Protein AF-A0A0N0TZ30-F1 (afdb_monomer)

Sequence (255 aa):
MKPGNTLEIPPDPQGLTWSDRAQLLSDRAAAVDFLVRRSVALRDMLWTGLATAVIAGACLMTSAAVGWYRGLGDPQEADLVVAVAVGLVLLPAAGAAAVAFVRVVCRGRAAQKLLEAWTALDRQPSARSLPAGDIPQPLASTWDLMRSGRPWKETVPLDGRRYLVFLAGKSLAWVVVPVAPVMIGAVVVLAALAGDFSDGNGPYVQLGVVGAGGVLVVAGLWAIGKGVRHYMWALREARARVSEEKAWPVTPARR

Structure (mmCIF, N/CA/C/O backbone):
data_AF-A0A0N0TZ30-F1
#
_entry.id   AF-A0A0N0TZ30-F1
#
loop_
_atom_site.group_PDB
_atom_site.id
_atom_site.type_symbol
_atom_site.label_atom_id
_atom_site.label_alt_id
_atom_site.label_comp_id
_atom_site.label_asym_id
_atom_site.label_entity_id
_atom_site.label_seq_id
_atom_site.pdbx_PDB_ins_code
_atom_site.Cartn_x
_atom_site.Cartn_y
_atom_site.Cartn_z
_atom_site.occupancy
_atom_site.B_iso_or_equiv
_atom_site.auth_seq_id
_atom_site.auth_comp_id
_atom_site.auth_asym_id
_atom_site.auth_atom_id
_atom_site.pdbx_PDB_model_num
ATOM 1 N N . MET A 1 1 ? -29.728 15.239 9.856 1.00 36.22 1 MET A N 1
ATOM 2 C CA . MET A 1 1 ? -28.758 14.450 9.062 1.00 36.22 1 MET A CA 1
ATOM 3 C C . MET A 1 1 ? -28.758 14.981 7.637 1.00 36.22 1 MET A C 1
ATOM 5 O O . MET A 1 1 ? -29.826 15.045 7.045 1.00 36.22 1 MET A O 1
ATOM 9 N N . LYS A 1 2 ? -27.611 15.439 7.120 1.00 36.25 2 LYS A N 1
ATOM 10 C CA . LYS A 1 2 ? -27.478 15.912 5.731 1.00 36.25 2 LYS A CA 1
ATOM 11 C C . LYS A 1 2 ? -26.996 14.763 4.831 1.00 36.25 2 LYS A C 1
ATOM 13 O O . LYS A 1 2 ? -26.061 14.073 5.229 1.00 36.25 2 LYS A O 1
ATOM 18 N N . PRO A 1 3 ? -27.580 14.578 3.634 1.00 45.53 3 PRO A N 1
ATOM 19 C CA . PRO A 1 3 ? -27.060 13.673 2.621 1.00 45.53 3 PRO A CA 1
ATOM 20 C C . PRO A 1 3 ? -25.942 14.393 1.853 1.00 45.53 3 PRO A C 1
ATOM 22 O O . PRO A 1 3 ? -26.163 15.429 1.232 1.00 45.53 3 PRO A O 1
ATOM 25 N N . GLY A 1 4 ? -24.723 13.872 1.943 1.00 37.03 4 GLY A N 1
ATOM 26 C CA . GLY A 1 4 ? -23.526 14.463 1.339 1.00 37.03 4 GLY A CA 1
ATOM 27 C C . GLY A 1 4 ? -22.349 13.514 1.495 1.00 37.03 4 GLY A C 1
ATOM 28 O O . GLY A 1 4 ? -21.402 13.790 2.215 1.00 37.03 4 GLY A O 1
ATOM 29 N N . ASN A 1 5 ? -22.494 12.339 0.893 1.00 48.56 5 ASN A N 1
ATOM 30 C CA . ASN A 1 5 ? -21.658 11.160 1.066 1.00 48.56 5 ASN A CA 1
ATOM 31 C C . ASN A 1 5 ? -20.320 11.306 0.313 1.00 48.56 5 ASN A C 1
ATOM 33 O O . ASN A 1 5 ? -20.084 10.646 -0.697 1.00 48.56 5 ASN A O 1
ATOM 37 N N . THR A 1 6 ? -19.429 12.182 0.775 1.00 48.34 6 THR A N 1
ATOM 38 C CA . THR A 1 6 ? -17.994 11.966 0.559 1.00 48.34 6 THR A CA 1
ATOM 39 C C . THR A 1 6 ? -17.543 10.949 1.591 1.00 48.34 6 THR A C 1
ATOM 41 O O . THR A 1 6 ? -17.819 11.139 2.766 1.00 48.34 6 THR A O 1
ATOM 44 N N . LEU A 1 7 ? -16.889 9.869 1.156 1.00 53.84 7 LEU A N 1
ATOM 45 C CA . LEU A 1 7 ? -16.265 8.846 2.005 1.00 53.84 7 LEU A CA 1
ATOM 46 C C . LEU A 1 7 ? -15.278 9.496 2.997 1.00 53.84 7 LEU A C 1
ATOM 48 O O . LEU A 1 7 ? -14.067 9.542 2.742 1.00 53.84 7 LEU A O 1
ATOM 52 N N . GLU A 1 8 ? -15.803 10.046 4.090 1.00 72.38 8 GLU A N 1
ATOM 53 C CA . GLU A 1 8 ? -15.043 10.751 5.108 1.00 72.38 8 GLU A CA 1
ATOM 54 C C . GLU A 1 8 ? -14.118 9.753 5.790 1.00 72.38 8 GLU A C 1
ATOM 56 O O . GLU A 1 8 ? -14.498 8.655 6.197 1.00 72.38 8 GLU A O 1
ATOM 61 N N . ILE A 1 9 ? -12.841 10.119 5.825 1.00 81.06 9 ILE A N 1
ATOM 62 C CA . ILE A 1 9 ? -11.845 9.407 6.612 1.00 81.06 9 ILE A CA 1
ATOM 63 C C . ILE A 1 9 ? -12.337 9.451 8.065 1.00 81.06 9 ILE A C 1
ATOM 65 O O . ILE A 1 9 ? -12.733 10.533 8.501 1.00 81.06 9 ILE A O 1
ATOM 69 N N . PRO A 1 10 ? -12.328 8.326 8.809 1.00 85.81 10 PRO A N 1
ATOM 70 C CA . PRO A 1 10 ? -12.746 8.345 10.201 1.00 85.81 10 PRO A CA 1
ATOM 71 C C . PRO A 1 10 ? -11.933 9.405 10.957 1.00 85.81 10 PRO A C 1
ATOM 73 O O . PRO A 1 10 ? -10.714 9.479 10.749 1.00 85.81 10 PRO A O 1
ATOM 76 N N . PRO A 1 11 ? -12.586 10.238 11.784 1.00 88.12 11 PRO A N 1
ATOM 77 C CA . PRO A 1 11 ? -11.915 11.333 12.469 1.00 88.12 11 PRO A CA 1
ATOM 78 C C . PRO A 1 11 ? -10.834 10.814 13.425 1.00 88.12 11 PRO A C 1
ATOM 80 O O . PRO A 1 11 ? -10.828 9.642 13.820 1.00 88.12 11 PRO A O 1
ATOM 83 N N . ASP A 1 12 ? -9.906 11.701 13.787 1.00 88.38 12 ASP A N 1
ATOM 84 C CA . ASP A 1 12 ? -8.939 11.431 14.849 1.00 88.38 12 ASP A CA 1
ATOM 85 C C . ASP A 1 12 ? -9.703 11.154 16.151 1.00 88.38 12 ASP A C 1
ATOM 87 O O . ASP A 1 12 ? -10.500 11.994 16.586 1.00 88.38 12 ASP A O 1
ATOM 91 N N . PRO A 1 13 ? -9.501 9.988 16.781 1.00 89.31 13 PRO A N 1
ATOM 92 C CA . PRO A 1 13 ? -10.326 9.613 17.908 1.00 89.31 13 PRO A CA 1
ATOM 93 C C . PRO A 1 13 ? -9.973 10.360 19.204 1.00 89.31 13 PRO A C 1
ATOM 95 O O . PRO A 1 13 ? -10.711 10.242 20.174 1.00 89.31 13 PRO A O 1
ATOM 98 N N . GLN A 1 14 ? -8.904 11.168 19.241 1.00 87.81 14 GLN A N 1
ATOM 99 C CA . GLN A 1 14 ? -8.594 12.016 20.405 1.00 87.81 14 GLN A CA 1
ATOM 100 C C . GLN A 1 14 ? -9.642 13.112 20.669 1.00 87.81 14 GLN A C 1
ATOM 102 O O . GLN A 1 14 ? -9.750 13.586 21.796 1.00 87.81 14 GLN A O 1
ATOM 107 N N . GLY A 1 15 ? -10.405 13.516 19.648 1.00 84.94 15 GLY A N 1
ATOM 108 C CA . GLY A 1 15 ? -11.467 14.522 19.773 1.00 84.94 15 GLY A CA 1
ATOM 109 C C . GLY A 1 15 ? -12.862 13.944 20.016 1.00 84.94 15 GLY A C 1
ATOM 110 O O . GLY A 1 15 ? -13.822 14.705 20.113 1.00 84.94 15 GLY A O 1
ATOM 111 N N . LEU A 1 16 ? -12.993 12.617 20.070 1.00 89.69 16 LEU A N 1
ATOM 112 C CA . LEU A 1 16 ? -14.275 11.942 20.241 1.00 89.69 16 LEU A CA 1
ATOM 113 C C . LEU A 1 16 ? -14.542 11.647 21.718 1.00 89.69 16 LEU A C 1
ATOM 115 O O . LEU A 1 16 ? -13.629 11.378 22.499 1.00 89.69 16 LEU A O 1
ATOM 119 N N . THR A 1 17 ? -15.817 11.673 22.095 1.00 92.75 17 THR A N 1
ATOM 120 C CA . THR A 1 17 ? -16.289 11.273 23.421 1.00 92.75 17 THR A CA 1
ATOM 121 C C . THR A 1 17 ? -17.313 10.155 23.278 1.00 92.75 17 THR A C 1
ATOM 123 O O . THR A 1 17 ? -18.081 10.119 22.318 1.00 92.75 17 THR A O 1
ATOM 126 N N . TRP A 1 18 ? -17.315 9.230 24.235 1.00 93.19 18 TRP A N 1
ATOM 127 C CA . TRP A 1 18 ? -18.196 8.061 24.240 1.00 93.19 18 TRP A CA 1
ATOM 128 C C . TRP A 1 18 ? -18.944 7.991 25.565 1.00 93.19 18 TRP A C 1
ATOM 130 O O . TRP A 1 18 ? -18.357 8.266 26.614 1.00 93.19 18 TRP A O 1
ATOM 140 N N . SER A 1 19 ? -20.225 7.622 25.524 1.00 93.19 19 SER A N 1
ATOM 141 C CA . SER A 1 19 ? -21.029 7.450 26.741 1.00 93.19 19 SER A CA 1
ATOM 142 C C . SER A 1 19 ? -20.703 6.148 27.464 1.00 93.19 19 SER A C 1
ATOM 144 O O . SER A 1 19 ? -20.701 6.098 28.693 1.00 93.19 19 SER A O 1
ATOM 146 N N . ASP A 1 20 ? -20.405 5.095 26.707 1.00 91.38 20 ASP A N 1
ATOM 147 C CA . ASP A 1 20 ? -20.060 3.782 27.230 1.00 91.38 20 ASP A CA 1
ATOM 148 C C . ASP A 1 20 ? -18.998 3.088 26.370 1.00 91.38 20 ASP A C 1
ATOM 150 O O . ASP A 1 20 ? -18.566 3.562 25.312 1.00 91.38 20 ASP A O 1
ATOM 154 N N . ARG A 1 21 ? -18.533 1.944 26.868 1.00 85.31 21 ARG A N 1
ATOM 155 C CA . ARG A 1 21 ? -17.498 1.164 26.205 1.00 85.31 21 ARG A CA 1
ATOM 156 C C . ARG A 1 21 ? -18.005 0.423 24.969 1.00 85.31 21 ARG A C 1
ATOM 158 O O . ARG A 1 21 ? -17.218 0.201 24.050 1.00 85.31 21 ARG A O 1
ATOM 165 N N . ALA A 1 22 ? -19.282 0.055 24.919 1.00 84.06 22 ALA A N 1
ATOM 166 C CA . ALA A 1 22 ? -19.869 -0.601 23.756 1.00 84.06 22 ALA A CA 1
ATOM 167 C C . ALA A 1 22 ? -19.846 0.328 22.531 1.00 84.06 22 ALA A C 1
ATOM 169 O O . ALA A 1 22 ? -19.425 -0.092 21.450 1.00 84.06 22 ALA A O 1
ATOM 170 N N . GLN A 1 23 ? -20.190 1.604 22.721 1.00 87.25 23 GLN A N 1
ATOM 171 C CA . GLN A 1 23 ? -20.130 2.643 21.699 1.00 87.25 23 GLN A CA 1
ATOM 172 C C . GLN A 1 23 ? -18.696 2.849 21.198 1.00 87.25 23 GLN A C 1
ATOM 174 O O . GLN A 1 23 ? -18.457 2.788 19.993 1.00 87.25 23 GLN A O 1
ATOM 179 N N . LEU A 1 24 ? -17.725 2.985 22.112 1.00 89.94 24 LEU A N 1
ATOM 180 C CA . LEU A 1 24 ? -16.305 3.107 21.757 1.00 89.94 24 LEU A CA 1
ATOM 181 C C . LEU A 1 24 ? -15.827 1.936 20.892 1.00 89.94 24 LEU A C 1
ATOM 183 O O . LEU A 1 24 ? -15.154 2.133 19.877 1.00 89.94 24 LEU A O 1
ATOM 187 N N . LEU A 1 25 ? -16.157 0.706 21.292 1.00 85.12 25 LEU A N 1
ATOM 188 C CA . LEU A 1 25 ? -15.725 -0.494 20.581 1.00 85.12 25 LEU A CA 1
ATOM 189 C C . LEU A 1 25 ? -16.409 -0.628 19.215 1.00 85.12 25 LEU A C 1
ATOM 191 O O . LEU A 1 25 ? -15.755 -1.040 18.255 1.00 85.12 25 LEU A O 1
ATOM 195 N N . SER A 1 26 ? -17.685 -0.251 19.114 1.00 84.38 26 SER A N 1
ATOM 196 C CA . SER A 1 26 ? -18.438 -0.232 17.857 1.00 84.38 26 SER A CA 1
ATOM 197 C C . SER A 1 26 ? -17.861 0.781 16.863 1.00 84.38 26 SER A C 1
ATOM 199 O O . SER A 1 26 ? -17.527 0.414 15.733 1.00 84.38 26 SER A O 1
ATOM 201 N N . ASP A 1 27 ? -17.658 2.028 17.292 1.00 88.12 27 ASP A N 1
ATOM 202 C CA . ASP A 1 27 ? -17.097 3.090 16.447 1.00 88.12 27 ASP A CA 1
ATOM 203 C C . ASP A 1 27 ? -15.692 2.730 15.972 1.00 88.12 27 ASP A C 1
ATOM 205 O O . ASP A 1 27 ? -15.349 2.869 14.795 1.00 88.12 27 ASP A O 1
ATOM 209 N N . ARG A 1 28 ? -14.885 2.171 16.877 1.00 87.31 28 ARG A N 1
ATOM 210 C CA . ARG A 1 28 ? -13.557 1.671 16.543 1.00 87.31 28 ARG A CA 1
ATOM 211 C C . ARG A 1 28 ? -13.616 0.547 15.514 1.00 87.31 28 ARG A C 1
ATOM 213 O O . ARG A 1 28 ? -12.798 0.534 14.594 1.00 87.31 28 ARG A O 1
ATOM 220 N N . ALA A 1 29 ? -14.525 -0.414 15.667 1.00 83.00 29 ALA A N 1
ATOM 221 C CA . ALA A 1 29 ? -14.665 -1.514 14.720 1.00 83.00 29 ALA A CA 1
ATOM 222 C C . ALA A 1 29 ? -15.006 -0.995 13.320 1.00 83.00 29 ALA A C 1
ATOM 224 O O . ALA A 1 29 ? -14.363 -1.398 12.349 1.00 83.00 29 ALA A O 1
ATOM 225 N N . ALA A 1 30 ? -15.943 -0.048 13.231 1.00 83.88 30 ALA A N 1
ATOM 226 C CA . ALA A 1 30 ? -16.311 0.607 11.981 1.00 83.88 30 ALA A CA 1
ATOM 227 C C . ALA A 1 30 ? -15.127 1.372 11.362 1.00 83.88 30 ALA A C 1
ATOM 229 O O . ALA A 1 30 ? -14.834 1.206 10.175 1.00 83.88 30 ALA A O 1
ATOM 230 N N . ALA A 1 31 ? -14.395 2.150 12.166 1.00 86.00 31 ALA A N 1
ATOM 231 C CA . ALA A 1 31 ? -13.229 2.904 11.712 1.00 86.00 31 ALA A CA 1
ATOM 232 C C . ALA A 1 31 ? -12.108 1.984 11.206 1.00 86.00 31 ALA A C 1
ATOM 234 O O . ALA A 1 31 ? -11.564 2.196 10.120 1.00 86.00 31 ALA A O 1
ATOM 235 N N . VAL A 1 32 ? -11.778 0.931 11.959 1.00 82.50 32 VAL A N 1
ATOM 236 C CA . VAL A 1 32 ? -10.752 -0.047 11.573 1.00 82.50 32 VAL A CA 1
ATOM 237 C C . VAL A 1 32 ? -11.150 -0.765 10.291 1.00 82.50 32 VAL A C 1
ATOM 239 O O . VAL A 1 32 ? -10.326 -0.883 9.388 1.00 82.50 32 VAL A O 1
ATOM 242 N N . ASP A 1 33 ? -12.395 -1.219 10.177 1.00 80.50 33 ASP A N 1
ATOM 243 C CA . ASP A 1 33 ? -12.854 -1.941 8.995 1.00 80.50 33 ASP A CA 1
ATOM 244 C C . ASP A 1 33 ? -12.832 -1.050 7.739 1.00 80.50 33 ASP A C 1
ATOM 246 O O . ASP A 1 33 ? -12.356 -1.466 6.679 1.00 80.50 33 ASP A O 1
ATOM 250 N N . PHE A 1 34 ? -13.215 0.224 7.871 1.00 82.75 34 PHE A N 1
ATOM 251 C CA . PHE A 1 34 ? -13.060 1.217 6.806 1.00 82.75 34 PHE A CA 1
ATOM 252 C C . PHE A 1 34 ? -11.590 1.416 6.401 1.00 82.75 34 PHE A C 1
ATOM 254 O O . PHE A 1 34 ? -11.253 1.358 5.212 1.00 82.75 34 PHE A O 1
ATOM 261 N N . LEU A 1 35 ? -10.696 1.625 7.374 1.00 81.12 35 LEU A N 1
ATOM 262 C CA . LEU A 1 35 ? -9.267 1.838 7.123 1.00 81.12 35 LEU A CA 1
ATOM 263 C C . LEU A 1 35 ? -8.615 0.610 6.476 1.00 81.12 35 LEU A C 1
ATOM 265 O O . LEU A 1 35 ? -7.812 0.760 5.553 1.00 81.12 35 LEU A O 1
ATOM 269 N N . VAL A 1 36 ? -8.995 -0.599 6.897 1.00 77.31 36 VAL A N 1
ATOM 270 C CA . VAL A 1 36 ? -8.511 -1.856 6.314 1.00 77.31 36 VAL A CA 1
ATOM 271 C C . VAL A 1 36 ? -8.942 -1.964 4.856 1.00 77.31 36 VAL A C 1
ATOM 273 O O . VAL A 1 36 ? -8.078 -2.132 3.992 1.00 77.31 36 VAL A O 1
ATOM 276 N N . ARG A 1 37 ? -10.234 -1.792 4.542 1.00 75.69 37 ARG A N 1
ATOM 277 C CA . ARG A 1 37 ? -10.723 -1.835 3.150 1.00 75.69 37 ARG A CA 1
ATOM 278 C C . ARG A 1 37 ? -10.018 -0.803 2.271 1.00 75.69 37 ARG A C 1
ATOM 280 O O . ARG A 1 37 ? -9.588 -1.117 1.162 1.00 75.69 37 ARG A O 1
ATOM 287 N N . ARG A 1 38 ? -9.826 0.413 2.789 1.00 78.19 38 ARG A N 1
ATOM 288 C CA . ARG A 1 38 ? -9.120 1.487 2.079 1.00 78.19 38 ARG A CA 1
ATOM 289 C C . ARG A 1 38 ? -7.641 1.170 1.856 1.00 78.19 38 ARG A C 1
ATOM 291 O O . ARG A 1 38 ? -7.114 1.472 0.789 1.00 78.19 38 ARG A O 1
ATOM 298 N N . SER A 1 39 ? -6.975 0.542 2.825 1.00 74.19 39 SER A N 1
ATOM 299 C CA . SER A 1 39 ? -5.578 0.114 2.688 1.00 74.19 39 SER A CA 1
ATOM 300 C C . SER A 1 39 ? -5.407 -0.966 1.614 1.00 74.19 39 SER A C 1
ATOM 302 O O . SER A 1 39 ? -4.448 -0.914 0.845 1.00 74.19 39 SER A O 1
ATOM 304 N N . VAL A 1 40 ? -6.369 -1.892 1.502 1.00 73.00 40 VAL A N 1
ATOM 305 C CA . VAL A 1 40 ? -6.396 -2.932 0.463 1.00 73.00 40 VAL A CA 1
ATOM 306 C C . VAL A 1 40 ? -6.572 -2.305 -0.917 1.00 73.00 40 VAL A C 1
ATOM 308 O O . VAL A 1 40 ? -5.766 -2.574 -1.799 1.00 73.00 40 VAL A O 1
ATOM 311 N N . ALA A 1 41 ? -7.535 -1.394 -1.079 1.00 72.00 41 ALA A N 1
ATOM 312 C CA . ALA A 1 41 ? -7.753 -0.700 -2.348 1.00 72.00 41 ALA A CA 1
ATOM 313 C C . ALA A 1 41 ? -6.522 0.110 -2.793 1.00 72.00 41 ALA A C 1
ATOM 315 O O . ALA A 1 41 ? -6.127 0.065 -3.956 1.00 72.00 41 ALA A O 1
ATOM 316 N N . LEU A 1 42 ? -5.873 0.816 -1.859 1.00 68.12 42 LEU A N 1
ATOM 317 C CA . LEU A 1 42 ? -4.635 1.548 -2.140 1.00 68.12 42 LEU A CA 1
ATOM 318 C C . LEU A 1 42 ? -3.502 0.615 -2.569 1.00 68.12 42 LEU A C 1
ATOM 320 O O . LEU A 1 42 ? -2.751 0.945 -3.482 1.00 68.12 42 LEU A O 1
ATOM 324 N N . ARG A 1 43 ? -3.383 -0.548 -1.928 1.00 69.81 43 ARG A N 1
ATOM 325 C CA . ARG A 1 43 ? -2.381 -1.561 -2.260 1.00 69.81 43 ARG A CA 1
ATOM 326 C C . ARG A 1 43 ? -2.633 -2.177 -3.636 1.00 69.81 43 ARG A C 1
ATOM 328 O O . ARG A 1 43 ? -1.683 -2.333 -4.395 1.00 69.81 43 ARG A O 1
ATOM 335 N N . ASP A 1 44 ? -3.877 -2.498 -3.970 1.00 69.19 44 ASP A N 1
ATOM 336 C CA . ASP A 1 44 ? -4.229 -3.085 -5.267 1.00 69.19 44 ASP A CA 1
ATOM 337 C C . ASP A 1 44 ? -4.009 -2.072 -6.407 1.00 69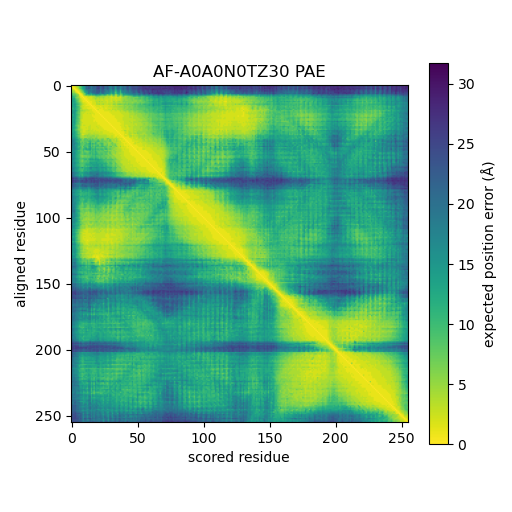.19 44 ASP A C 1
ATOM 339 O O . ASP A 1 44 ? -3.483 -2.420 -7.466 1.00 69.19 44 ASP A O 1
ATOM 343 N N . MET A 1 45 ? -4.285 -0.788 -6.159 1.00 70.06 45 MET A N 1
ATOM 344 C CA . MET A 1 45 ? -3.932 0.309 -7.068 1.00 70.06 45 MET A CA 1
ATOM 345 C C . MET A 1 45 ? -2.409 0.444 -7.258 1.00 70.06 45 MET A C 1
ATOM 347 O O . MET A 1 45 ? -1.927 0.708 -8.356 1.00 70.06 45 MET A O 1
ATOM 351 N N . LEU A 1 46 ? -1.632 0.234 -6.194 1.00 70.69 46 LEU A N 1
ATOM 352 C CA . LEU A 1 46 ? -0.170 0.286 -6.240 1.00 70.69 46 LEU A CA 1
ATOM 353 C C . LEU A 1 46 ? 0.399 -0.889 -7.056 1.00 70.69 46 LEU A C 1
ATOM 355 O O . LEU A 1 46 ? 1.266 -0.690 -7.905 1.00 70.69 46 LEU A O 1
ATOM 359 N N . TRP A 1 47 ? -0.135 -2.098 -6.857 1.00 69.69 47 TRP A N 1
ATOM 360 C CA . TRP A 1 47 ? 0.249 -3.290 -7.619 1.00 69.69 47 TRP A CA 1
ATOM 361 C C . TRP A 1 47 ? -0.098 -3.191 -9.097 1.00 69.69 47 TRP A C 1
ATOM 363 O O . TRP A 1 47 ? 0.732 -3.523 -9.940 1.00 69.69 47 TRP A O 1
ATOM 373 N N . THR A 1 48 ? -1.298 -2.713 -9.420 1.00 65.38 48 THR A N 1
ATOM 374 C CA . THR A 1 48 ? -1.704 -2.501 -10.815 1.00 65.38 48 THR A CA 1
ATOM 375 C C . THR A 1 48 ? -0.846 -1.430 -11.485 1.00 65.38 48 THR A C 1
ATOM 377 O O . THR A 1 48 ? -0.399 -1.636 -12.614 1.00 65.38 48 THR A O 1
ATOM 380 N N . GLY A 1 49 ? -0.516 -0.342 -10.780 1.00 68.25 49 GLY A N 1
ATOM 381 C CA . GLY A 1 49 ? 0.410 0.681 -11.272 1.00 68.25 49 GLY A CA 1
ATOM 382 C C . GLY A 1 49 ? 1.815 0.135 -11.542 1.00 68.25 49 GLY A C 1
ATOM 383 O O . GLY A 1 49 ? 2.368 0.367 -12.615 1.00 68.25 49 GLY A O 1
ATOM 384 N N . LEU A 1 50 ? 2.367 -0.646 -10.609 1.00 70.00 50 LEU A N 1
ATOM 385 C CA . LEU A 1 50 ? 3.676 -1.281 -10.773 1.00 70.00 50 LEU A CA 1
ATOM 386 C C . LEU A 1 50 ? 3.682 -2.275 -11.944 1.00 70.00 50 LEU A C 1
ATOM 388 O O . LEU A 1 50 ? 4.583 -2.229 -12.776 1.00 70.00 50 LEU A O 1
ATOM 392 N N . ALA A 1 51 ? 2.668 -3.139 -12.044 1.00 63.94 51 ALA A N 1
ATOM 393 C CA . ALA A 1 51 ? 2.543 -4.098 -13.140 1.00 63.94 51 ALA A CA 1
ATOM 394 C C . ALA A 1 51 ? 2.447 -3.395 -14.502 1.00 63.94 51 ALA A C 1
ATOM 396 O O . ALA A 1 51 ? 3.130 -3.782 -15.447 1.00 63.94 51 ALA A O 1
ATOM 397 N N . THR A 1 52 ? 1.660 -2.318 -14.585 1.00 63.41 52 THR A N 1
ATOM 398 C CA . THR A 1 52 ? 1.529 -1.511 -15.806 1.00 63.41 52 THR A CA 1
ATOM 399 C C . THR A 1 52 ? 2.864 -0.875 -16.194 1.00 63.41 52 THR A C 1
ATOM 401 O O . THR A 1 52 ? 3.249 -0.939 -17.359 1.00 63.41 52 THR A O 1
ATOM 404 N N . ALA A 1 53 ? 3.610 -0.323 -15.230 1.00 68.25 53 ALA A N 1
ATOM 405 C CA . ALA A 1 53 ? 4.926 0.260 -15.487 1.00 68.25 53 ALA A CA 1
ATOM 406 C C . ALA A 1 53 ? 5.933 -0.786 -15.997 1.00 68.25 53 ALA A C 1
ATOM 408 O O . ALA A 1 53 ? 6.673 -0.514 -16.940 1.00 68.25 53 ALA A O 1
ATOM 409 N N . VAL A 1 54 ? 5.926 -1.994 -15.422 1.00 69.69 54 VAL A N 1
ATOM 410 C CA . VAL A 1 54 ? 6.786 -3.103 -15.867 1.00 69.69 54 VAL A CA 1
ATOM 411 C C . VAL A 1 54 ? 6.444 -3.531 -17.295 1.00 69.69 54 VAL A C 1
ATOM 413 O O . VAL A 1 54 ? 7.351 -3.678 -18.112 1.00 69.69 54 VAL A O 1
ATOM 416 N N . ILE A 1 55 ? 5.156 -3.691 -17.622 1.00 64.62 55 ILE A N 1
ATOM 417 C CA . ILE A 1 55 ? 4.712 -4.058 -18.977 1.00 64.62 55 ILE A CA 1
ATOM 418 C C . ILE A 1 55 ? 5.110 -2.975 -19.984 1.00 64.62 55 ILE A C 1
ATOM 420 O O . ILE A 1 55 ? 5.703 -3.288 -21.013 1.00 64.62 55 ILE A O 1
ATOM 424 N N . ALA A 1 56 ? 4.844 -1.703 -19.673 1.00 63.53 56 ALA A N 1
ATOM 425 C CA . ALA A 1 56 ? 5.217 -0.587 -20.537 1.00 63.53 56 ALA A CA 1
ATOM 426 C C . ALA A 1 56 ? 6.736 -0.538 -20.772 1.00 63.53 56 ALA A C 1
ATOM 428 O O . ALA A 1 56 ? 7.180 -0.408 -21.913 1.00 63.53 56 ALA A O 1
ATOM 429 N N . GLY A 1 57 ? 7.531 -0.722 -19.712 1.00 69.19 57 GLY A N 1
ATOM 430 C CA . GLY A 1 57 ? 8.986 -0.820 -19.808 1.00 69.19 57 GLY A CA 1
ATOM 431 C C . GLY A 1 57 ? 9.437 -1.964 -20.718 1.00 69.19 57 GLY A C 1
ATOM 432 O O . GLY A 1 57 ? 10.260 -1.750 -21.604 1.00 69.19 57 GLY A O 1
ATOM 433 N N . ALA A 1 58 ? 8.854 -3.157 -20.570 1.00 62.97 58 ALA A N 1
ATOM 434 C CA . ALA A 1 58 ? 9.171 -4.316 -21.406 1.00 62.97 58 ALA A CA 1
ATOM 435 C C . ALA A 1 58 ? 8.811 -4.098 -22.889 1.00 62.97 58 ALA A C 1
ATOM 437 O O . ALA A 1 58 ? 9.603 -4.435 -23.774 1.00 62.97 58 ALA A O 1
ATOM 438 N N . CYS A 1 59 ? 7.655 -3.494 -23.181 1.00 62.00 59 CYS A N 1
ATOM 439 C CA . CYS A 1 59 ? 7.256 -3.150 -24.549 1.00 62.00 59 CYS A CA 1
ATOM 440 C C . CYS A 1 59 ? 8.231 -2.158 -25.197 1.00 62.00 59 CYS A C 1
ATOM 442 O O . CYS A 1 59 ? 8.590 -2.319 -26.366 1.00 62.00 59 CYS A O 1
ATOM 444 N N . LEU A 1 60 ? 8.700 -1.165 -24.438 1.00 64.62 60 LEU A N 1
ATOM 445 C CA . LEU A 1 60 ? 9.673 -0.187 -24.923 1.00 64.62 60 LEU A CA 1
ATOM 446 C C . LEU A 1 60 ? 11.047 -0.821 -25.165 1.00 64.62 60 LEU A C 1
ATOM 448 O O . LEU A 1 60 ? 11.641 -0.564 -26.209 1.00 64.62 60 LEU A O 1
ATOM 452 N N . MET A 1 61 ? 11.503 -1.724 -24.286 1.00 64.75 61 MET A N 1
ATOM 453 C CA . MET A 1 61 ? 12.753 -2.473 -24.501 1.00 64.75 61 MET A CA 1
ATOM 454 C C . MET A 1 61 ? 12.681 -3.321 -25.770 1.00 64.75 61 MET A C 1
ATOM 456 O O . MET A 1 61 ? 13.612 -3.337 -26.570 1.00 64.75 61 MET A O 1
ATOM 460 N N . THR A 1 62 ? 11.553 -4.004 -25.971 1.00 61.56 62 THR A N 1
ATOM 461 C CA . THR A 1 62 ? 11.336 -4.848 -27.153 1.00 61.56 62 THR A CA 1
ATOM 462 C C . THR A 1 62 ? 11.331 -4.002 -28.426 1.00 61.56 62 THR A C 1
ATOM 464 O O . THR A 1 62 ? 11.915 -4.393 -29.430 1.00 61.56 62 THR A O 1
ATOM 467 N N . SER A 1 63 ? 10.722 -2.815 -28.378 1.00 58.25 63 SER A N 1
ATOM 468 C CA . SER A 1 63 ? 10.674 -1.892 -29.516 1.00 58.25 63 SER A CA 1
ATOM 469 C C . SER A 1 63 ? 12.061 -1.349 -29.871 1.00 58.25 63 SER A C 1
ATOM 471 O O . SER A 1 63 ? 12.413 -1.327 -31.047 1.00 58.25 63 SER A O 1
ATOM 473 N N . ALA A 1 64 ? 12.870 -0.988 -28.869 1.00 62.53 64 ALA A N 1
ATOM 474 C CA . ALA A 1 64 ? 14.253 -0.556 -29.067 1.00 62.53 64 ALA A CA 1
ATOM 475 C C . ALA A 1 64 ? 15.126 -1.682 -29.646 1.00 62.53 64 ALA A C 1
ATOM 477 O O . ALA A 1 64 ? 15.832 -1.468 -30.626 1.00 62.53 64 ALA A O 1
ATOM 478 N N . ALA A 1 65 ? 15.010 -2.906 -29.119 1.00 59.16 65 ALA A N 1
ATOM 479 C CA . ALA A 1 65 ? 15.741 -4.067 -29.631 1.00 59.16 65 ALA A CA 1
ATOM 480 C C . ALA A 1 65 ? 15.371 -4.404 -31.088 1.00 59.16 65 ALA A C 1
ATOM 482 O O . ALA A 1 65 ? 16.234 -4.754 -31.893 1.00 59.16 65 ALA A O 1
ATOM 483 N N . VAL A 1 66 ? 14.090 -4.275 -31.448 1.00 62.72 66 VAL A N 1
ATOM 484 C CA . VAL A 1 66 ? 13.618 -4.462 -32.828 1.00 62.72 66 VAL A CA 1
ATOM 485 C C . VAL A 1 66 ? 14.102 -3.334 -33.743 1.00 62.72 66 VAL A C 1
ATOM 487 O O . VAL A 1 66 ? 14.453 -3.608 -34.889 1.00 62.72 66 VAL A O 1
ATOM 490 N N . GLY A 1 67 ? 14.131 -2.089 -33.257 1.00 61.94 67 GLY A N 1
ATOM 491 C CA . GLY A 1 67 ? 14.690 -0.941 -33.975 1.00 61.94 67 GLY A CA 1
ATOM 492 C C . GLY A 1 67 ? 16.168 -1.142 -34.294 1.00 61.94 67 GLY A C 1
ATOM 493 O O . GLY A 1 67 ? 16.543 -1.086 -35.461 1.00 61.94 67 GLY A O 1
ATOM 494 N N . TRP A 1 68 ? 16.960 -1.516 -33.286 1.00 59.34 68 TRP A N 1
ATOM 495 C CA . TRP A 1 68 ? 18.372 -1.873 -33.434 1.00 59.34 68 TRP A CA 1
ATOM 496 C C . TRP A 1 68 ? 18.583 -2.986 -34.469 1.00 59.34 68 TRP A C 1
ATOM 498 O O . TRP A 1 68 ? 19.365 -2.843 -35.403 1.00 59.34 68 TRP A O 1
ATOM 508 N N . TYR A 1 69 ? 17.826 -4.086 -34.364 1.00 55.56 69 TYR A N 1
ATOM 509 C CA . TYR A 1 69 ? 17.929 -5.205 -35.306 1.00 55.56 69 TYR A CA 1
ATOM 510 C C . TYR A 1 69 ? 17.588 -4.808 -36.753 1.00 55.56 69 TYR A C 1
ATOM 512 O O . TYR A 1 69 ? 18.168 -5.340 -37.698 1.00 55.56 69 TYR A O 1
ATOM 520 N N . ARG A 1 70 ? 16.643 -3.879 -36.942 1.00 60.84 70 ARG A N 1
ATOM 521 C CA . ARG A 1 70 ? 16.221 -3.400 -38.268 1.00 60.84 70 ARG A CA 1
ATOM 522 C C . ARG A 1 70 ? 17.090 -2.260 -38.816 1.00 60.84 70 ARG A C 1
ATOM 524 O O . ARG A 1 70 ? 17.047 -2.026 -40.018 1.00 60.84 70 ARG A O 1
ATOM 531 N N . GLY A 1 71 ? 17.866 -1.581 -37.969 1.00 55.56 71 GLY A N 1
ATOM 532 C CA . GLY A 1 71 ? 18.659 -0.385 -38.280 1.00 55.56 71 GLY A CA 1
ATOM 533 C C . GLY A 1 71 ? 20.038 -0.627 -38.902 1.00 55.56 71 GLY A C 1
ATOM 534 O O . GLY A 1 71 ? 20.779 0.330 -39.091 1.00 55.56 71 GLY A O 1
ATOM 535 N N . LEU A 1 72 ? 20.382 -1.862 -39.284 1.00 53.25 72 LEU A N 1
ATOM 536 C CA . LEU A 1 72 ? 21.678 -2.254 -39.879 1.00 53.25 72 LEU A CA 1
ATOM 537 C C . LEU A 1 72 ? 22.047 -1.558 -41.220 1.00 53.25 72 LEU A C 1
ATOM 539 O O . LEU A 1 72 ? 23.015 -1.961 -41.859 1.00 53.25 72 LEU A O 1
ATOM 543 N N . GLY A 1 73 ? 21.294 -0.543 -41.663 1.00 57.72 73 GLY A N 1
ATOM 544 C CA . GLY A 1 73 ? 21.560 0.242 -42.873 1.00 57.72 73 GLY A CA 1
ATOM 545 C C . GLY A 1 73 ? 22.198 1.619 -42.639 1.00 57.72 73 GLY A C 1
ATOM 546 O O . GLY A 1 73 ? 22.984 2.036 -43.482 1.00 57.72 73 GLY A O 1
ATOM 547 N N . ASP A 1 74 ? 21.893 2.304 -41.526 1.00 65.06 74 ASP A N 1
ATOM 548 C CA . ASP A 1 74 ? 22.532 3.575 -41.130 1.00 65.06 74 ASP A CA 1
ATOM 549 C C . ASP A 1 74 ? 22.292 3.857 -39.621 1.00 65.06 74 ASP A C 1
ATOM 551 O O . ASP A 1 74 ? 21.208 4.305 -39.232 1.00 65.06 74 ASP A O 1
ATOM 555 N N . PRO A 1 75 ? 23.243 3.498 -38.739 1.00 57.09 75 PRO A N 1
ATOM 556 C CA . PRO A 1 75 ? 23.002 3.372 -37.298 1.00 57.09 75 PRO A CA 1
ATOM 557 C C . PRO A 1 75 ? 22.989 4.703 -36.522 1.00 57.09 75 PRO A C 1
ATOM 559 O O . PRO A 1 75 ? 22.347 4.788 -35.478 1.00 57.09 75 PRO A O 1
ATOM 562 N N . GLN A 1 76 ? 23.648 5.762 -37.007 1.00 60.84 76 GLN A N 1
ATOM 563 C CA . GLN A 1 76 ? 23.912 6.950 -36.176 1.00 60.84 76 GLN A CA 1
ATOM 564 C C . GLN A 1 76 ? 22.700 7.872 -35.958 1.00 60.84 76 GLN A C 1
ATOM 566 O O . GLN A 1 76 ? 22.515 8.378 -34.851 1.00 60.84 76 GLN A O 1
ATOM 571 N N . GLU A 1 77 ? 21.850 8.096 -36.965 1.00 58.00 77 GLU A N 1
ATOM 572 C CA . GLU A 1 77 ? 20.692 8.994 -36.802 1.00 58.00 77 GLU A CA 1
ATOM 573 C C . GLU A 1 77 ? 19.473 8.294 -36.182 1.00 58.00 77 GLU A C 1
ATOM 575 O O . GLU A 1 77 ? 18.728 8.897 -35.403 1.00 58.00 77 GLU A O 1
ATOM 580 N N . ALA A 1 78 ? 19.276 7.008 -36.486 1.00 58.12 78 ALA A N 1
ATOM 581 C CA . ALA A 1 78 ? 18.132 6.244 -35.997 1.00 58.12 78 ALA A CA 1
ATOM 582 C C . ALA A 1 78 ? 18.195 6.009 -34.476 1.00 58.12 78 ALA A C 1
ATOM 584 O O . ALA A 1 78 ? 17.169 6.122 -33.795 1.00 58.12 78 ALA A O 1
ATOM 585 N N . ASP A 1 79 ? 19.386 5.753 -33.928 1.00 62.56 79 ASP A N 1
ATOM 586 C CA . ASP A 1 79 ? 19.565 5.487 -32.498 1.00 62.56 79 ASP A CA 1
ATOM 587 C C . ASP A 1 79 ? 19.292 6.713 -31.627 1.00 62.56 79 ASP A C 1
ATOM 589 O O . ASP A 1 79 ? 18.642 6.597 -30.583 1.00 62.56 79 ASP A O 1
ATOM 593 N N . LEU A 1 80 ? 19.699 7.909 -32.068 1.00 63.53 80 LEU A N 1
ATOM 594 C CA . LEU A 1 80 ? 19.461 9.136 -31.308 1.00 63.53 80 LEU A CA 1
ATOM 595 C C . LEU A 1 80 ? 17.960 9.452 -31.223 1.00 63.53 80 LEU A C 1
ATOM 597 O O . LEU A 1 80 ? 17.451 9.789 -30.153 1.00 63.53 80 LEU A O 1
ATOM 601 N N . VAL A 1 81 ? 17.230 9.305 -32.332 1.00 64.56 81 VAL A N 1
ATOM 602 C CA . VAL A 1 81 ? 15.783 9.569 -32.380 1.00 64.56 81 VAL A CA 1
ATOM 603 C C . VAL A 1 81 ? 15.021 8.577 -31.504 1.00 64.56 81 VAL A C 1
ATOM 605 O O . VAL A 1 81 ? 14.137 8.982 -30.745 1.00 64.56 81 VAL A O 1
ATOM 608 N N . VAL A 1 82 ? 15.380 7.291 -31.554 1.00 65.38 82 VAL A N 1
ATOM 609 C CA . VAL A 1 82 ? 14.762 6.262 -30.708 1.00 65.38 82 VAL A CA 1
ATOM 610 C C . VAL A 1 82 ? 15.088 6.505 -29.236 1.00 65.38 82 VAL A C 1
ATOM 612 O O . VAL A 1 82 ? 14.177 6.476 -28.409 1.00 65.38 82 VAL A O 1
ATOM 615 N N . ALA A 1 83 ? 16.340 6.815 -28.892 1.00 63.22 83 ALA A N 1
ATOM 616 C CA . ALA A 1 83 ? 16.740 7.110 -27.518 1.00 63.22 83 ALA A CA 1
ATOM 617 C C . ALA A 1 83 ? 16.016 8.346 -26.958 1.00 63.22 83 ALA A C 1
ATOM 619 O O . ALA A 1 83 ? 15.496 8.304 -25.839 1.00 63.22 83 ALA A O 1
ATOM 620 N N . VAL A 1 84 ? 15.912 9.425 -27.741 1.00 67.38 84 VAL A N 1
ATOM 621 C CA . VAL A 1 84 ? 15.193 10.647 -27.351 1.00 67.38 84 VAL A CA 1
ATOM 622 C C . VAL A 1 84 ? 13.697 10.379 -27.198 1.00 67.38 84 VAL A C 1
ATOM 624 O O . VAL A 1 84 ? 13.107 10.796 -26.201 1.00 67.38 84 VAL A O 1
ATOM 627 N N . ALA A 1 85 ? 13.077 9.644 -28.125 1.00 66.31 85 ALA A N 1
ATOM 628 C CA . ALA A 1 85 ? 11.661 9.289 -28.042 1.00 66.31 85 ALA A CA 1
ATOM 629 C C . ALA A 1 85 ? 11.365 8.399 -26.823 1.00 66.31 85 ALA A C 1
ATOM 631 O O . ALA A 1 85 ? 10.409 8.642 -26.084 1.00 66.31 85 ALA A O 1
ATOM 632 N N . VAL A 1 86 ? 12.218 7.405 -26.563 1.00 66.31 86 VAL A N 1
ATOM 633 C CA . VAL A 1 86 ? 12.123 6.537 -25.384 1.00 66.31 86 VAL A CA 1
ATOM 634 C C . VAL A 1 86 ? 12.302 7.351 -24.103 1.00 66.31 86 VAL A C 1
ATOM 636 O O . VAL A 1 86 ? 11.501 7.202 -23.182 1.00 66.31 86 VAL A O 1
ATOM 639 N N . GLY A 1 87 ? 13.284 8.254 -24.050 1.00 65.50 87 GLY A N 1
ATOM 640 C CA . GLY A 1 87 ? 13.499 9.157 -22.919 1.00 65.50 87 GLY A CA 1
ATOM 641 C C . GLY A 1 87 ? 12.292 10.060 -22.656 1.00 65.50 87 GLY A C 1
ATOM 642 O O . GLY A 1 87 ? 11.809 10.122 -21.525 1.00 65.50 87 GLY A O 1
ATOM 643 N N . LEU A 1 88 ? 11.749 10.690 -23.703 1.00 70.06 88 LEU A N 1
A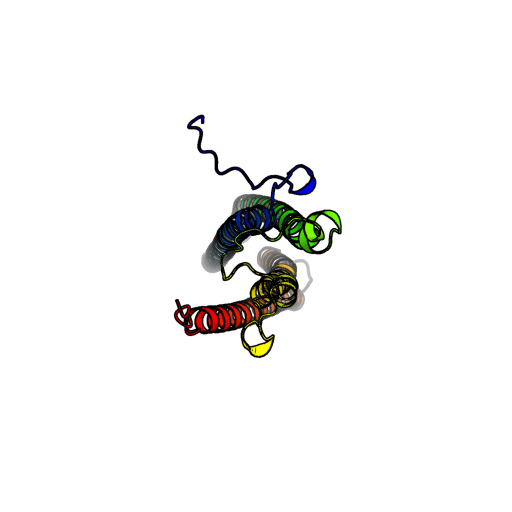TOM 644 C CA . LEU A 1 88 ? 10.577 11.569 -23.627 1.00 70.06 88 LEU A CA 1
ATOM 645 C C . LEU A 1 88 ? 9.309 10.855 -23.149 1.00 70.06 88 LEU A C 1
ATOM 647 O O . LEU A 1 88 ? 8.444 11.506 -22.571 1.00 70.06 88 LEU A O 1
ATOM 651 N N . VAL A 1 89 ? 9.184 9.543 -23.355 1.00 63.94 89 VAL A N 1
ATOM 652 C CA . VAL A 1 89 ? 8.019 8.766 -22.902 1.00 63.94 89 VAL A CA 1
ATOM 653 C C . VAL A 1 89 ? 8.257 8.136 -21.526 1.00 63.94 89 VAL A C 1
ATOM 655 O O . VAL A 1 89 ? 7.384 8.196 -20.656 1.00 63.94 89 VAL A O 1
ATOM 658 N N . LEU A 1 90 ? 9.439 7.561 -21.290 1.00 65.88 90 LEU A N 1
ATOM 659 C CA . LEU A 1 90 ? 9.760 6.862 -20.043 1.00 65.88 90 LEU A CA 1
ATOM 660 C C . LEU A 1 90 ? 9.929 7.806 -18.859 1.00 65.88 90 LEU A C 1
ATOM 662 O O . LEU A 1 90 ? 9.446 7.484 -17.775 1.00 65.88 90 LEU A O 1
ATOM 666 N N . LEU A 1 91 ? 10.591 8.955 -19.033 1.00 64.50 91 LEU A N 1
ATOM 667 C CA . LEU A 1 91 ? 10.841 9.882 -17.925 1.00 64.50 91 LEU A CA 1
ATOM 668 C C . LEU A 1 91 ? 9.535 10.434 -17.326 1.00 64.50 91 LEU A C 1
ATOM 670 O O . LEU A 1 91 ? 9.374 10.345 -16.105 1.00 64.50 91 LEU A O 1
ATOM 674 N N . PRO A 1 92 ? 8.559 10.927 -18.116 1.00 69.62 92 PRO A N 1
ATOM 675 C CA . PRO A 1 92 ? 7.278 11.373 -17.573 1.00 69.62 92 PRO A CA 1
ATOM 676 C C . PRO A 1 92 ? 6.466 10.231 -16.969 1.00 69.62 92 PRO A C 1
ATOM 678 O O . PRO A 1 92 ? 5.872 10.411 -15.906 1.00 69.62 92 PRO A O 1
ATOM 681 N N . ALA A 1 93 ? 6.461 9.051 -17.599 1.00 64.94 93 ALA A N 1
ATOM 682 C CA . ALA A 1 93 ? 5.755 7.884 -17.073 1.00 64.94 93 ALA A CA 1
ATOM 683 C C . ALA A 1 93 ? 6.331 7.439 -15.718 1.00 64.94 93 ALA A C 1
ATOM 685 O O . ALA A 1 93 ? 5.580 7.210 -14.767 1.00 64.94 93 ALA A O 1
ATOM 686 N N . ALA A 1 94 ? 7.660 7.395 -15.596 1.00 64.94 94 ALA A N 1
ATOM 687 C CA . ALA A 1 94 ? 8.355 7.108 -14.346 1.00 64.94 94 ALA A CA 1
ATOM 688 C C . ALA A 1 94 ? 8.090 8.193 -13.291 1.00 64.94 94 ALA A C 1
ATOM 690 O O . ALA A 1 94 ? 7.800 7.868 -12.140 1.00 64.94 94 ALA A O 1
ATOM 691 N N . GLY A 1 95 ? 8.115 9.473 -13.678 1.00 65.00 95 GLY A N 1
ATOM 692 C CA . GLY A 1 95 ? 7.782 10.594 -12.798 1.00 65.00 95 GLY A CA 1
ATOM 693 C C . GLY A 1 95 ? 6.348 10.516 -12.265 1.00 65.00 95 GLY A C 1
ATOM 694 O O . GLY A 1 95 ? 6.122 10.622 -11.058 1.00 65.00 95 GLY A O 1
ATOM 695 N N . ALA A 1 96 ? 5.372 10.248 -13.135 1.00 66.75 96 ALA A N 1
ATOM 696 C CA . ALA A 1 96 ? 3.972 10.072 -12.757 1.00 66.75 96 ALA A CA 1
ATOM 697 C C . ALA A 1 96 ? 3.777 8.861 -11.830 1.00 66.75 96 ALA A C 1
ATOM 699 O O . ALA A 1 96 ? 3.080 8.969 -10.815 1.00 66.75 96 ALA A O 1
ATOM 700 N N . ALA A 1 97 ? 4.435 7.736 -12.128 1.00 66.50 97 ALA A N 1
ATOM 701 C CA . ALA A 1 97 ? 4.416 6.546 -11.284 1.00 66.50 97 ALA A CA 1
ATOM 702 C C . ALA A 1 97 ? 5.030 6.820 -9.902 1.00 66.50 97 ALA A C 1
ATOM 704 O O . ALA A 1 97 ? 4.439 6.449 -8.887 1.00 66.50 97 ALA A O 1
ATOM 705 N N . ALA A 1 98 ? 6.157 7.533 -9.836 1.00 67.25 98 ALA A N 1
ATOM 706 C CA . ALA A 1 98 ? 6.793 7.924 -8.582 1.00 67.25 98 ALA A CA 1
ATOM 707 C C . ALA A 1 98 ? 5.898 8.859 -7.752 1.00 67.25 98 ALA A C 1
ATOM 709 O O . ALA A 1 98 ? 5.722 8.642 -6.553 1.00 67.25 98 ALA A O 1
ATOM 710 N N . VAL A 1 99 ? 5.261 9.859 -8.372 1.00 71.38 99 VAL A N 1
ATOM 711 C CA . VAL A 1 99 ? 4.318 10.758 -7.683 1.00 71.38 99 VAL A CA 1
ATOM 712 C C . VAL A 1 99 ? 3.100 9.991 -7.163 1.00 71.38 99 VAL A C 1
ATOM 714 O O . VAL A 1 99 ? 2.685 10.195 -6.017 1.00 71.38 99 VAL A O 1
ATOM 717 N N . ALA A 1 100 ? 2.526 9.093 -7.968 1.00 69.50 100 ALA A N 1
ATOM 718 C CA . ALA A 1 100 ? 1.423 8.234 -7.545 1.00 69.50 100 ALA A CA 1
ATOM 719 C C . ALA A 1 100 ? 1.841 7.340 -6.368 1.00 69.50 100 ALA A C 1
ATOM 721 O O . ALA A 1 100 ? 1.132 7.276 -5.363 1.00 69.50 100 ALA A O 1
ATOM 722 N N . PHE A 1 101 ? 3.027 6.736 -6.448 1.00 68.44 101 PHE A N 1
ATOM 723 C CA . PHE A 1 101 ? 3.608 5.923 -5.388 1.00 68.44 101 PHE A CA 1
ATOM 724 C C . PHE A 1 101 ? 3.767 6.711 -4.083 1.00 68.44 101 PHE A C 1
ATOM 726 O O . PHE A 1 101 ? 3.248 6.294 -3.047 1.00 68.44 101 PHE A O 1
ATOM 733 N N . VAL A 1 102 ? 4.403 7.886 -4.128 1.00 69.88 102 VAL A N 1
ATOM 734 C CA . VAL A 1 102 ? 4.579 8.759 -2.956 1.00 69.88 102 VAL A CA 1
ATOM 735 C C . VAL A 1 102 ? 3.226 9.135 -2.356 1.00 69.88 102 VAL A C 1
ATOM 737 O O . VAL A 1 102 ? 3.048 9.041 -1.142 1.00 69.88 102 VAL A O 1
ATOM 740 N N . ARG A 1 103 ? 2.232 9.490 -3.180 1.00 72.19 103 ARG A N 1
ATOM 741 C CA . ARG A 1 103 ? 0.873 9.790 -2.700 1.00 72.19 103 ARG A CA 1
ATOM 742 C C . ARG A 1 103 ? 0.234 8.594 -2.001 1.00 72.19 103 ARG A C 1
ATOM 744 O O . ARG A 1 103 ? -0.381 8.779 -0.950 1.00 72.19 103 ARG A O 1
ATOM 751 N N . VAL A 1 104 ? 0.372 7.387 -2.547 1.00 71.56 104 VAL A N 1
ATOM 752 C CA . VAL A 1 104 ? -0.169 6.168 -1.931 1.00 71.56 104 VAL A CA 1
ATOM 753 C C . VAL A 1 104 ? 0.547 5.855 -0.617 1.00 71.56 104 VAL A C 1
ATOM 755 O O . VAL A 1 104 ? -0.127 5.595 0.377 1.00 71.56 104 VAL A O 1
ATOM 758 N N . VAL A 1 105 ? 1.878 5.961 -0.563 1.00 71.81 105 VAL A N 1
ATOM 759 C CA . VAL A 1 105 ? 2.657 5.745 0.668 1.00 71.81 105 VAL A CA 1
ATOM 760 C C . VAL A 1 105 ? 2.298 6.772 1.737 1.00 71.81 105 VAL A C 1
ATOM 762 O O . VAL A 1 105 ? 2.048 6.396 2.880 1.00 71.81 105 VAL A O 1
ATOM 765 N N . CYS A 1 106 ? 2.214 8.058 1.391 1.00 75.88 106 CYS A N 1
ATOM 766 C CA . CYS A 1 106 ? 1.819 9.110 2.328 1.00 75.88 106 CYS A CA 1
ATOM 767 C C . CYS A 1 106 ? 0.397 8.889 2.860 1.00 75.88 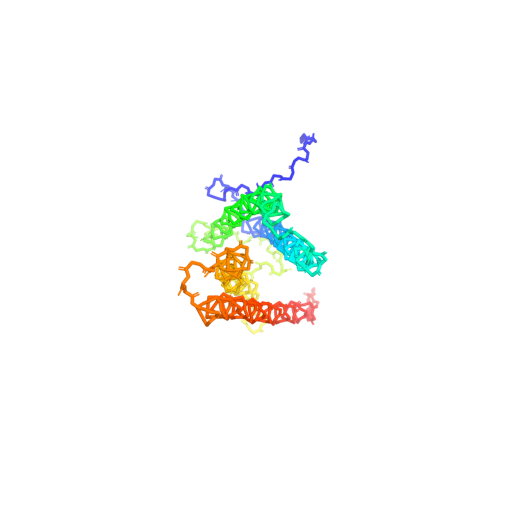106 CYS A C 1
ATOM 769 O O . CYS A 1 106 ? 0.171 8.988 4.067 1.00 75.88 106 CYS A O 1
ATOM 771 N N . ARG A 1 107 ? -0.553 8.516 1.990 1.00 74.06 107 ARG A N 1
ATOM 772 C CA . ARG A 1 107 ? -1.922 8.156 2.399 1.00 74.06 107 ARG A CA 1
ATOM 773 C C . ARG A 1 107 ? -1.954 6.903 3.275 1.00 74.06 107 ARG A C 1
ATOM 775 O O . ARG A 1 107 ? -2.692 6.875 4.255 1.00 74.06 107 ARG A O 1
ATOM 782 N N . GLY A 1 108 ? -1.136 5.900 2.962 1.00 76.12 108 GLY A N 1
ATOM 783 C CA . GLY A 1 108 ? -0.976 4.688 3.765 1.00 76.12 108 GLY A CA 1
ATOM 784 C C . GLY A 1 108 ? -0.422 4.992 5.155 1.00 76.12 108 GLY A C 1
ATOM 785 O O . GLY A 1 108 ? -0.971 4.519 6.144 1.00 76.12 108 GLY A O 1
ATOM 786 N N . ARG A 1 109 ? 0.591 5.864 5.253 1.00 78.06 109 ARG A N 1
ATOM 787 C CA . ARG A 1 109 ? 1.131 6.338 6.538 1.00 78.06 109 ARG A CA 1
ATOM 788 C C . ARG A 1 109 ? 0.082 7.079 7.361 1.00 78.06 109 ARG A C 1
ATOM 790 O O . ARG A 1 109 ? 0.019 6.866 8.564 1.00 78.06 109 ARG A O 1
ATOM 797 N N . ALA A 1 110 ? -0.746 7.921 6.741 1.00 80.12 110 ALA A N 1
ATOM 798 C CA . ALA A 1 110 ? -1.835 8.605 7.443 1.00 80.12 110 ALA A CA 1
ATOM 799 C C . ALA A 1 110 ? -2.877 7.610 7.986 1.00 80.12 110 ALA A C 1
ATOM 801 O O . ALA A 1 110 ? -3.242 7.684 9.157 1.00 80.12 110 ALA A O 1
ATOM 802 N N . ALA A 1 111 ? -3.290 6.631 7.173 1.00 79.06 111 ALA A N 1
ATOM 803 C CA . ALA A 1 111 ? -4.190 5.564 7.611 1.00 79.06 111 ALA A CA 1
ATOM 804 C C . ALA A 1 111 ? -3.578 4.720 8.740 1.00 79.06 111 ALA A C 1
ATOM 806 O O . ALA A 1 111 ? -4.275 4.361 9.684 1.00 79.06 111 ALA A O 1
ATOM 807 N N . GLN A 1 112 ? -2.273 4.446 8.675 1.00 79.25 112 GLN A N 1
ATOM 808 C CA . GLN A 1 112 ? -1.565 3.710 9.714 1.00 79.25 112 GLN A CA 1
ATOM 809 C C . GLN A 1 112 ? -1.460 4.503 11.019 1.00 79.25 112 GLN A C 1
ATOM 811 O O . GLN A 1 112 ? -1.736 3.939 12.070 1.00 79.25 112 GLN A O 1
ATOM 816 N N . LYS A 1 113 ? -1.167 5.809 10.965 1.00 85.12 113 LYS A N 1
ATOM 817 C CA . LYS A 1 113 ? -1.196 6.686 12.148 1.00 85.12 113 LYS A CA 1
ATOM 818 C C . LYS A 1 113 ? -2.577 6.717 12.803 1.00 85.12 113 LYS A C 1
ATOM 820 O O . LYS A 1 113 ? -2.670 6.643 14.022 1.00 85.12 113 LYS A O 1
ATOM 825 N N . LEU A 1 114 ? -3.646 6.782 12.006 1.00 83.88 114 LEU A N 1
ATOM 826 C CA . LEU A 1 114 ? -5.014 6.703 12.527 1.00 83.88 114 LEU A CA 1
ATOM 827 C C . LEU A 1 114 ? -5.288 5.340 13.160 1.00 83.88 114 LEU A C 1
ATOM 829 O O . LEU A 1 114 ? -5.837 5.277 14.253 1.00 83.88 114 LEU A O 1
ATOM 833 N N . LEU A 1 115 ? -4.872 4.249 12.516 1.00 81.75 115 LEU A N 1
ATOM 834 C CA . LEU A 1 115 ? -5.008 2.912 13.085 1.00 81.75 115 LEU A CA 1
ATOM 835 C C . LEU A 1 115 ? -4.260 2.804 14.424 1.00 81.75 115 LEU A C 1
ATOM 837 O O . LEU A 1 115 ? -4.812 2.300 15.398 1.00 81.75 115 LEU A O 1
ATOM 841 N N . GLU A 1 116 ? -3.033 3.322 14.492 1.00 83.69 116 GLU A N 1
ATOM 842 C CA . GLU A 1 116 ? -2.236 3.396 15.717 1.00 83.69 116 GLU A CA 1
ATOM 843 C C . GLU A 1 116 ? -2.969 4.200 16.798 1.00 83.69 116 GLU A C 1
ATOM 845 O O . GLU A 1 116 ? -3.135 3.683 17.902 1.00 83.69 116 GLU A O 1
ATOM 850 N N . ALA A 1 117 ? -3.510 5.380 16.475 1.00 86.69 117 ALA A N 1
ATOM 851 C CA . ALA A 1 117 ? -4.306 6.195 17.396 1.00 86.69 117 ALA A CA 1
ATOM 852 C C . ALA A 1 117 ? -5.545 5.443 17.921 1.00 86.69 117 ALA A C 1
ATOM 854 O O . ALA A 1 117 ? -5.740 5.335 19.133 1.00 86.69 117 ALA A O 1
ATOM 855 N N . TRP A 1 118 ? -6.325 4.826 17.028 1.00 85.94 118 TRP A N 1
ATOM 856 C CA . TRP A 1 118 ? -7.492 4.008 17.376 1.00 85.94 118 TRP A CA 1
ATOM 857 C C . TRP A 1 118 ? -7.132 2.788 18.233 1.00 85.94 118 TRP A C 1
ATOM 859 O O . TRP A 1 118 ? -7.923 2.362 19.071 1.00 85.94 118 TRP A O 1
ATOM 869 N N . THR A 1 119 ? -5.941 2.208 18.062 1.00 80.31 119 THR A N 1
ATOM 870 C CA . THR A 1 119 ? -5.471 1.109 18.925 1.00 80.31 119 THR A CA 1
ATOM 871 C C . THR A 1 119 ? -4.868 1.578 20.246 1.00 80.31 119 THR A C 1
ATOM 873 O O . THR A 1 119 ? -4.934 0.843 21.231 1.00 80.31 119 THR A O 1
ATOM 876 N N . ALA A 1 120 ? -4.301 2.785 20.292 1.00 85.50 120 ALA A N 1
ATOM 877 C CA . ALA A 1 120 ? -3.738 3.374 21.501 1.00 85.50 120 ALA A CA 1
ATOM 878 C C . ALA A 1 120 ? -4.825 3.744 22.520 1.00 85.50 120 ALA A C 1
ATOM 880 O O . ALA A 1 120 ? -4.560 3.701 23.720 1.00 85.50 120 ALA A O 1
ATOM 881 N N . LEU A 1 121 ? -6.050 4.024 22.066 1.00 85.81 121 LEU A N 1
ATOM 882 C CA . LEU A 1 121 ? -7.200 4.296 22.933 1.00 85.81 121 LEU A CA 1
ATOM 883 C C . LEU A 1 121 ? -7.482 3.197 23.957 1.00 85.81 121 LEU A C 1
ATOM 885 O O . LEU A 1 121 ? -7.715 3.516 25.116 1.00 85.81 121 LEU A O 1
ATOM 889 N N . ASP A 1 122 ? -7.331 1.915 23.606 1.00 77.81 122 ASP A N 1
ATOM 890 C CA . ASP A 1 122 ? -7.498 0.803 24.566 1.00 77.81 122 ASP A CA 1
ATOM 891 C C . ASP A 1 122 ? -6.516 0.884 25.755 1.00 77.81 122 ASP A C 1
ATOM 893 O O . ASP A 1 122 ? -6.707 0.257 26.806 1.00 77.81 122 ASP A O 1
ATOM 897 N 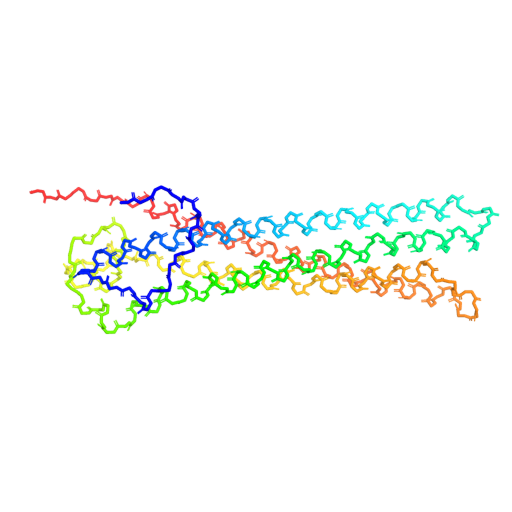N . ARG A 1 123 ? -5.404 1.608 25.581 1.00 79.19 123 ARG A N 1
ATOM 898 C CA . ARG A 1 123 ? -4.377 1.795 26.610 1.00 79.19 123 ARG A CA 1
ATOM 899 C C . ARG A 1 123 ? -4.649 3.011 27.488 1.00 79.19 123 ARG A C 1
ATOM 901 O O . ARG A 1 123 ? -4.061 3.090 28.564 1.00 79.19 123 ARG A O 1
ATOM 908 N N . GLN A 1 124 ? -5.531 3.918 27.073 1.00 86.44 124 GLN A N 1
ATOM 909 C CA . GLN A 1 124 ? -5.826 5.127 27.829 1.00 86.44 124 GLN A CA 1
ATOM 910 C C . GLN A 1 124 ? -6.678 4.807 29.071 1.00 86.44 124 GLN A C 1
ATOM 912 O O . GLN A 1 124 ? -7.650 4.050 28.976 1.00 86.44 124 GLN A O 1
ATOM 917 N N . PRO A 1 125 ? -6.353 5.382 30.245 1.00 86.31 125 PRO A N 1
ATOM 918 C CA . PRO A 1 125 ? -7.132 5.173 31.465 1.00 86.31 125 PRO A CA 1
ATOM 919 C C . PRO A 1 125 ? -8.600 5.589 31.321 1.00 86.31 125 PRO A C 1
ATOM 921 O O . PRO A 1 125 ? -9.477 4.865 31.782 1.00 86.31 125 PRO A O 1
ATOM 924 N N . SER A 1 126 ? -8.865 6.694 30.617 1.00 86.38 126 SER A N 1
ATOM 925 C CA . SER A 1 126 ? -10.206 7.238 30.360 1.00 86.38 126 SER A CA 1
ATOM 926 C C . SER A 1 126 ? -11.108 6.260 29.600 1.00 86.38 126 SER A C 1
ATOM 928 O O . SER A 1 126 ? -12.239 6.008 30.008 1.00 86.38 126 SER A O 1
ATOM 930 N N . ALA A 1 127 ? -10.593 5.631 28.542 1.00 84.44 127 ALA A N 1
ATOM 931 C CA . ALA A 1 127 ? -11.314 4.594 27.802 1.00 84.44 127 ALA A CA 1
ATOM 932 C C . ALA A 1 127 ? -11.535 3.327 28.650 1.00 84.44 127 ALA A C 1
ATOM 934 O O . ALA A 1 127 ? -12.524 2.606 28.493 1.00 84.44 127 ALA A O 1
ATOM 935 N N . ARG A 1 128 ? -10.620 3.039 29.587 1.00 83.12 128 ARG A N 1
ATOM 936 C CA . ARG A 1 128 ? -10.736 1.892 30.498 1.00 83.12 128 ARG A CA 1
ATOM 937 C C . ARG A 1 128 ? -11.738 2.093 31.621 1.00 83.12 128 ARG A C 1
ATOM 939 O O . ARG A 1 128 ? -12.270 1.082 32.088 1.00 83.12 128 ARG A O 1
ATOM 946 N N . SER A 1 129 ? -11.968 3.333 32.037 1.00 87.00 129 SER A N 1
ATOM 947 C CA . SER A 1 129 ? -12.940 3.692 33.070 1.00 87.00 129 SER A CA 1
ATOM 948 C C . SER A 1 129 ? -14.374 3.799 32.556 1.00 87.00 129 SER A C 1
ATOM 950 O O . SER A 1 129 ? -15.280 3.911 33.374 1.00 87.00 129 SER A O 1
ATOM 952 N N . LEU A 1 130 ? -14.597 3.751 31.236 1.00 88.19 130 LEU A N 1
ATOM 953 C CA . LEU A 1 130 ? -15.951 3.762 30.683 1.00 88.19 130 LEU A CA 1
ATOM 954 C C . LEU A 1 130 ? -16.767 2.565 31.205 1.00 88.19 130 LEU A C 1
ATOM 956 O O . LEU A 1 130 ? -16.232 1.448 31.283 1.00 88.19 130 LEU A O 1
ATOM 960 N N . PRO A 1 131 ? -18.054 2.773 31.539 1.00 88.50 131 PRO A N 1
ATOM 961 C CA . PRO A 1 131 ? -18.949 1.682 31.901 1.00 88.50 131 PRO A CA 1
ATOM 962 C C . PRO A 1 131 ? -19.036 0.683 30.742 1.00 88.50 131 PRO A C 1
ATOM 964 O O . PRO A 1 131 ? -19.010 1.074 29.575 1.00 88.50 131 PRO A O 1
ATOM 967 N N . ALA A 1 132 ? -19.099 -0.613 31.062 1.00 78.31 132 ALA A N 1
ATOM 968 C CA . ALA A 1 132 ? -19.003 -1.675 30.059 1.00 78.31 132 ALA A CA 1
ATOM 969 C C . ALA A 1 132 ? -20.082 -1.552 28.966 1.00 78.31 132 ALA A C 1
ATOM 971 O O . ALA A 1 132 ? -19.769 -1.727 27.792 1.00 78.31 132 ALA A O 1
ATOM 972 N N . GLY A 1 133 ? -21.316 -1.201 29.344 1.00 80.88 133 GLY A N 1
ATOM 973 C CA . GLY A 1 133 ? -22.463 -1.240 28.433 1.00 80.88 133 GLY A CA 1
ATOM 974 C C . GLY A 1 133 ? -22.734 -2.656 27.905 1.00 80.88 133 GLY A C 1
ATOM 975 O O . GLY A 1 133 ? -22.140 -3.633 28.371 1.00 80.88 133 GLY A O 1
ATOM 976 N N . ASP A 1 134 ? -23.614 -2.765 26.911 1.00 80.75 134 ASP A N 1
ATOM 977 C CA . ASP A 1 134 ? -23.871 -4.019 26.192 1.00 80.75 134 ASP A CA 1
ATOM 978 C C . ASP A 1 134 ? -22.831 -4.214 25.085 1.00 80.75 134 ASP A C 1
ATOM 980 O O . ASP A 1 134 ? -23.039 -3.864 23.923 1.00 80.75 134 ASP A O 1
ATOM 984 N N . ILE A 1 135 ? -21.663 -4.748 25.452 1.00 72.44 135 ILE A N 1
ATOM 985 C CA . ILE A 1 135 ? -20.573 -4.979 24.497 1.00 72.44 135 ILE A CA 1
ATOM 986 C C . ILE A 1 135 ? -20.977 -6.101 23.526 1.00 72.44 135 ILE A C 1
ATOM 988 O O . ILE A 1 135 ? -21.121 -7.252 23.956 1.00 72.44 135 ILE A O 1
ATOM 992 N N . PRO A 1 136 ? -21.077 -5.831 22.211 1.00 65.94 136 PRO A N 1
ATOM 993 C CA . PRO A 1 136 ? -21.333 -6.879 21.236 1.00 65.94 136 PRO A CA 1
ATOM 994 C C . PRO A 1 136 ? -20.150 -7.854 21.215 1.00 65.94 136 PRO A C 1
ATOM 996 O O . PRO A 1 136 ? -19.018 -7.465 20.925 1.00 65.94 136 PRO A O 1
ATOM 999 N N . GLN A 1 137 ? -20.383 -9.139 21.483 1.00 59.78 137 GLN A N 1
ATOM 1000 C CA . GLN A 1 137 ? -19.443 -10.198 21.086 1.00 59.78 137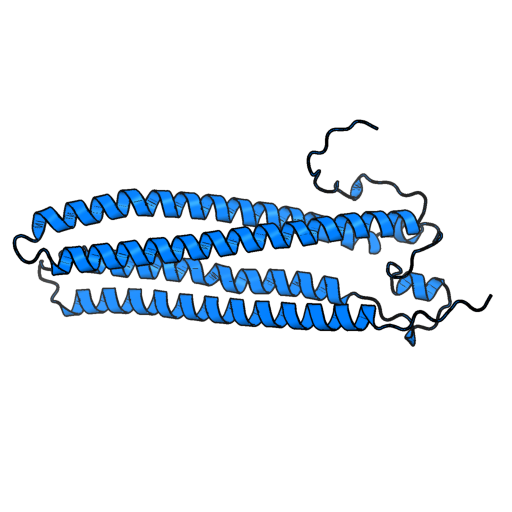 GLN A CA 1
ATOM 1001 C C . GLN A 1 137 ? -19.429 -10.188 19.546 1.00 59.78 137 GLN A C 1
ATOM 1003 O O . GLN A 1 137 ? -20.506 -10.352 18.971 1.00 59.78 137 GLN A O 1
ATOM 1008 N N . PRO A 1 138 ? -18.310 -9.888 18.848 1.00 62.50 138 PRO A N 1
ATOM 1009 C CA . PRO A 1 138 ? -16.919 -10.283 19.128 1.00 62.50 138 PRO A CA 1
ATOM 1010 C C . PRO A 1 138 ? -15.948 -9.131 19.479 1.00 62.50 138 PRO A C 1
ATOM 1012 O O . PRO A 1 138 ? -14.733 -9.288 19.376 1.00 62.50 138 PRO A O 1
ATOM 1015 N N . LEU A 1 139 ? -16.453 -7.945 19.827 1.00 61.53 139 LEU A N 1
ATOM 1016 C CA . LEU A 1 139 ? -15.639 -6.737 20.027 1.00 61.53 139 LEU A CA 1
ATOM 1017 C C . LEU A 1 139 ? -14.993 -6.647 21.414 1.00 61.53 139 LEU A C 1
ATOM 1019 O O . LEU A 1 139 ? -14.136 -5.791 21.640 1.00 61.53 139 LEU A O 1
ATOM 1023 N N . ALA A 1 140 ? -15.400 -7.513 22.341 1.00 63.47 140 ALA A N 1
ATOM 1024 C CA . ALA A 1 140 ? -14.884 -7.531 23.697 1.00 63.47 140 ALA A CA 1
ATOM 1025 C C . ALA A 1 140 ? -13.380 -7.854 23.706 1.00 63.47 140 ALA A C 1
ATOM 1027 O O . ALA A 1 140 ? -12.935 -8.882 23.194 1.00 63.47 140 ALA A O 1
ATOM 1028 N N . SER A 1 141 ? -12.581 -6.968 24.305 1.00 65.81 141 SER A N 1
ATOM 1029 C CA . SER A 1 141 ? -11.157 -7.241 24.521 1.00 65.81 141 SER A CA 1
ATOM 1030 C C . SER A 1 141 ? -10.965 -8.312 25.601 1.00 65.81 141 SER A C 1
ATOM 1032 O O . SER A 1 141 ? -11.850 -8.514 26.435 1.00 65.81 141 SER A O 1
ATOM 1034 N N . THR A 1 142 ? -9.784 -8.944 25.675 1.00 60.50 142 THR A N 1
ATOM 1035 C CA . THR A 1 142 ? -9.454 -9.891 26.765 1.00 60.50 142 THR A CA 1
ATOM 1036 C C . THR A 1 142 ? -9.726 -9.281 28.138 1.00 60.50 142 THR A C 1
ATOM 1038 O O . THR A 1 142 ? -10.185 -9.956 29.051 1.00 60.50 142 THR A O 1
ATOM 1041 N N . TRP A 1 143 ? -9.464 -7.979 28.274 1.00 64.88 143 TRP A N 1
ATOM 1042 C CA . TRP A 1 143 ? -9.700 -7.218 29.496 1.00 64.88 143 TRP A CA 1
ATOM 1043 C C . TRP A 1 143 ? -11.183 -7.075 29.847 1.00 64.88 143 TRP A C 1
ATOM 1045 O O . TRP A 1 143 ? -11.546 -7.160 31.019 1.00 64.88 143 TRP A O 1
ATOM 1055 N N . ASP A 1 144 ? -12.041 -6.893 28.848 1.00 67.38 144 ASP A N 1
ATOM 1056 C CA . ASP A 1 144 ? -13.492 -6.776 29.044 1.00 67.38 144 ASP A CA 1
ATOM 1057 C C . ASP A 1 144 ? -14.106 -8.115 29.411 1.00 67.38 144 ASP A C 1
ATOM 1059 O O . ASP A 1 144 ? -14.962 -8.203 30.289 1.00 67.38 144 ASP A O 1
ATOM 1063 N N . LEU A 1 145 ? -13.580 -9.172 28.799 1.00 67.69 145 LEU A N 1
ATOM 1064 C CA . LEU A 1 145 ? -13.961 -10.544 29.080 1.00 67.69 145 LEU A CA 1
ATOM 1065 C C . LEU A 1 145 ? -13.552 -10.941 30.507 1.00 67.69 145 LEU A C 1
ATOM 1067 O O . LEU A 1 145 ? -14.388 -11.472 31.239 1.00 67.69 145 LEU A O 1
ATOM 1071 N N . MET A 1 146 ? -12.350 -10.555 30.958 1.00 64.31 146 MET A N 1
ATOM 1072 C CA . MET A 1 146 ? -11.918 -10.730 32.353 1.00 64.31 146 MET A CA 1
ATOM 1073 C C . MET A 1 146 ? -12.808 -9.974 33.351 1.00 64.31 146 MET A C 1
ATOM 1075 O O . MET A 1 146 ? -13.193 -10.548 34.367 1.00 64.31 146 MET A O 1
ATOM 1079 N N . ARG A 1 147 ? -13.191 -8.718 33.069 1.00 69.94 147 ARG A N 1
ATOM 1080 C CA . ARG A 1 147 ? -14.119 -7.969 33.944 1.00 69.94 147 ARG A CA 1
ATOM 1081 C C . ARG A 1 147 ? -15.523 -8.556 33.974 1.00 69.94 147 ARG A C 1
ATOM 1083 O O . ARG A 1 147 ? -16.194 -8.446 34.991 1.00 69.94 147 ARG A O 1
ATOM 1090 N N . SER A 1 148 ? -15.964 -9.166 32.876 1.00 69.06 148 SER A N 1
ATOM 1091 C CA . SER A 1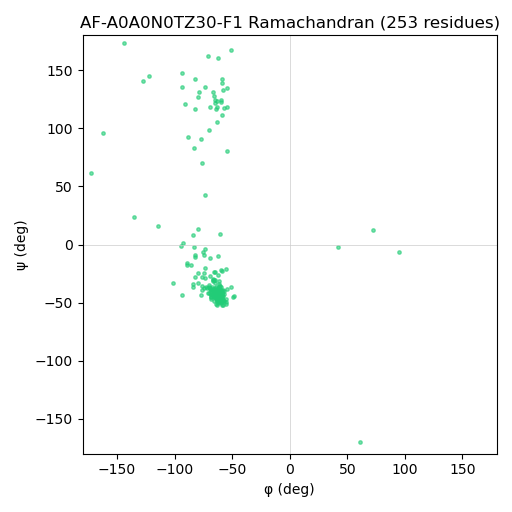 148 ? -17.287 -9.789 32.790 1.00 69.06 148 SER A CA 1
ATOM 1092 C C . SER A 1 148 ? -17.401 -11.113 33.560 1.00 69.06 148 SER A C 1
ATOM 1094 O O . SER A 1 148 ? -18.478 -11.701 33.590 1.00 69.06 148 SER A O 1
ATOM 1096 N N . GLY A 1 149 ? -16.306 -11.604 34.160 1.00 70.94 149 GLY A N 1
ATOM 1097 C CA . GLY A 1 149 ? -16.281 -12.864 34.906 1.00 70.94 149 GLY A CA 1
ATOM 1098 C C . GLY A 1 149 ? -16.367 -14.119 34.030 1.00 70.94 149 GLY A C 1
ATOM 1099 O O . GLY A 1 149 ? -16.583 -15.211 34.553 1.00 70.94 149 GLY A O 1
ATOM 1100 N N . ARG A 1 150 ? -16.205 -13.996 32.704 1.00 63.50 150 ARG A N 1
ATOM 1101 C CA . ARG A 1 150 ? -16.246 -15.137 31.777 1.00 63.50 150 ARG A CA 1
ATOM 1102 C C . ARG A 1 150 ? -14.890 -15.865 31.717 1.00 63.50 150 ARG A C 1
ATOM 1104 O O . ARG A 1 150 ? -13.845 -15.214 31.778 1.00 63.50 150 ARG A O 1
ATOM 1111 N N . PRO A 1 151 ? -14.873 -17.207 31.604 1.00 60.81 151 PRO A N 1
ATOM 1112 C CA . PRO A 1 151 ? -13.644 -17.997 31.638 1.00 60.81 151 PRO A CA 1
ATOM 1113 C C . PRO A 1 151 ? -12.740 -17.733 30.423 1.00 60.81 151 PRO A C 1
ATOM 1115 O O . PRO A 1 151 ? -13.169 -17.821 29.277 1.00 60.81 151 PRO A O 1
ATOM 1118 N N . TRP A 1 152 ? -11.448 -17.495 30.682 1.00 53.00 152 TRP A N 1
ATOM 1119 C CA . TRP A 1 152 ? -10.450 -17.057 29.689 1.00 53.00 152 TRP A CA 1
ATOM 1120 C C . TRP A 1 152 ? -10.252 -17.999 28.480 1.00 53.00 152 TRP A C 1
ATOM 1122 O O . TRP A 1 152 ? -9.762 -17.583 27.428 1.00 53.00 152 TRP A O 1
ATOM 1132 N N . LYS A 1 153 ? -10.609 -19.282 28.633 1.00 52.31 153 LYS A N 1
ATOM 1133 C CA . LYS A 1 153 ? -10.498 -20.312 27.586 1.00 52.31 153 LYS A CA 1
ATOM 1134 C C . LYS A 1 153 ? -11.554 -20.171 26.486 1.00 52.31 153 LYS A C 1
ATOM 1136 O O . LYS A 1 153 ? -11.340 -20.676 25.392 1.00 52.31 153 LYS A O 1
ATOM 1141 N N . GLU A 1 154 ? -12.652 -19.466 26.752 1.00 51.25 154 GLU A N 1
ATOM 1142 C CA . GLU A 1 154 ? -13.702 -19.179 25.763 1.00 51.25 154 GLU A CA 1
ATOM 1143 C C . GLU A 1 154 ? -13.479 -17.840 25.042 1.00 51.25 154 GLU A C 1
ATOM 1145 O O . GLU A 1 154 ? -14.303 -17.414 24.238 1.00 51.25 154 GLU A O 1
ATOM 1150 N N . THR A 1 155 ? -12.386 -17.138 25.357 1.00 52.78 155 THR A N 1
ATOM 1151 C CA . THR A 1 155 ? -12.285 -15.693 25.128 1.00 52.78 155 THR A CA 1
ATOM 1152 C C . THR A 1 155 ? -10.964 -15.264 24.504 1.00 52.78 155 THR A C 1
ATOM 1154 O O . THR A 1 155 ? -10.562 -14.120 24.700 1.00 52.78 155 THR A O 1
ATOM 1157 N N . VAL A 1 156 ? -10.252 -16.153 23.799 1.00 44.22 156 VAL A N 1
ATOM 1158 C CA . VAL A 1 156 ? -9.000 -15.800 23.106 1.00 44.22 156 VAL A CA 1
ATOM 1159 C C . VAL A 1 156 ? -9.325 -14.765 22.023 1.00 44.22 156 VAL A C 1
ATOM 1161 O O . VAL A 1 156 ? -9.899 -15.128 20.996 1.00 44.22 156 VAL A O 1
ATOM 1164 N N . PRO A 1 157 ? -8.998 -13.474 22.195 1.00 51.03 157 PRO A N 1
ATOM 1165 C CA . PRO A 1 157 ? -9.379 -12.479 21.215 1.00 51.03 157 PRO A CA 1
ATOM 1166 C C . PRO A 1 157 ? -8.254 -12.352 20.191 1.00 51.03 157 PRO A C 1
ATOM 1168 O O . PRO A 1 157 ? -7.114 -12.067 20.550 1.00 51.03 157 PRO A O 1
ATOM 1171 N N . LEU A 1 158 ? -8.585 -12.607 18.922 1.00 52.69 158 LEU A N 1
ATOM 1172 C CA . LEU A 1 158 ? -8.586 -11.667 17.780 1.00 52.69 158 LEU A CA 1
ATOM 1173 C C . LEU A 1 158 ? -7.443 -10.637 17.577 1.00 52.69 158 LEU A C 1
ATOM 1175 O O .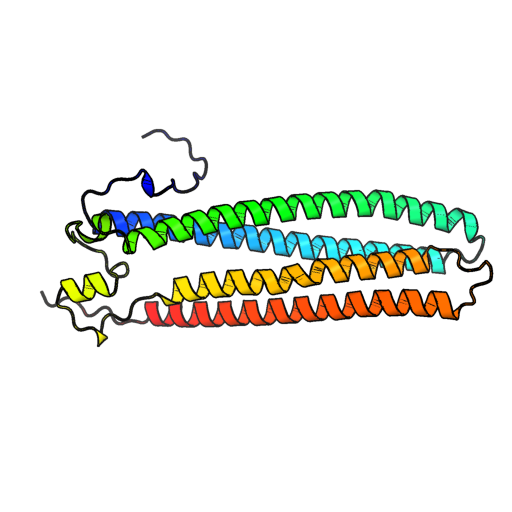 LEU A 1 158 ? -7.422 -9.962 16.543 1.00 52.69 158 LEU A O 1
ATOM 1179 N N . ASP A 1 159 ? -6.435 -10.539 18.449 1.00 54.00 159 ASP A N 1
ATOM 1180 C CA . ASP A 1 159 ? -5.218 -9.733 18.246 1.00 54.00 159 ASP A CA 1
ATOM 1181 C C . ASP A 1 159 ? -4.405 -10.220 17.028 1.00 54.00 159 ASP A C 1
ATOM 1183 O O . ASP A 1 159 ? -3.524 -9.515 16.526 1.00 54.00 159 ASP A O 1
ATOM 1187 N N . GLY A 1 160 ? -4.779 -11.377 16.466 1.00 53.88 160 GLY A N 1
ATOM 1188 C CA . GLY A 1 160 ? -4.359 -11.832 15.147 1.00 53.88 160 GLY A CA 1
ATOM 1189 C C . GLY A 1 160 ? -4.527 -10.750 14.079 1.00 53.88 160 GLY A C 1
ATOM 1190 O O . GLY A 1 160 ? -3.579 -10.487 13.345 1.00 53.88 160 GLY A O 1
ATOM 1191 N N . ARG A 1 161 ? -5.655 -10.020 14.030 1.00 56.34 161 ARG A N 1
ATOM 1192 C CA . ARG A 1 161 ? -5.855 -8.956 13.019 1.00 56.34 161 ARG A CA 1
ATOM 1193 C C . ARG A 1 161 ? -4.820 -7.834 13.119 1.00 56.34 161 ARG A C 1
ATOM 1195 O O . ARG A 1 161 ? -4.358 -7.348 12.087 1.00 56.34 161 ARG A O 1
ATOM 1202 N N . ARG A 1 162 ? -4.401 -7.453 14.331 1.00 58.78 162 ARG A N 1
ATOM 1203 C CA . ARG A 1 162 ? -3.347 -6.441 14.536 1.00 58.78 162 ARG A CA 1
ATOM 1204 C C . ARG A 1 162 ? -1.974 -6.961 14.116 1.00 58.78 162 ARG A C 1
ATOM 1206 O O . ARG A 1 162 ? -1.236 -6.247 13.438 1.00 58.78 162 ARG A O 1
ATOM 1213 N N . TYR A 1 163 ? -1.661 -8.212 14.453 1.00 57.72 163 TYR A N 1
ATOM 1214 C CA . TYR A 1 163 ? -0.419 -8.865 14.033 1.00 57.72 163 TYR A CA 1
ATOM 1215 C C . TYR A 1 163 ? -0.309 -8.953 12.502 1.00 57.72 163 TYR A C 1
ATOM 1217 O O . TYR A 1 163 ? 0.760 -8.746 11.930 1.00 57.72 163 TYR A O 1
ATOM 1225 N N . LEU A 1 164 ? -1.437 -9.166 11.824 1.00 60.47 164 LEU A N 1
ATOM 1226 C CA . LEU A 1 164 ? -1.513 -9.287 10.369 1.00 60.47 164 LEU A CA 1
ATOM 1227 C C . LEU A 1 164 ? -1.367 -7.949 9.644 1.00 60.47 164 LEU A C 1
ATOM 1229 O O . LEU A 1 164 ? -0.697 -7.898 8.616 1.00 60.47 164 LEU A O 1
ATOM 1233 N N . VAL A 1 165 ? -1.920 -6.857 10.183 1.00 62.53 165 VAL A N 1
ATOM 1234 C CA . VAL A 1 165 ? -1.688 -5.508 9.634 1.00 62.53 165 VAL A CA 1
ATOM 1235 C C . VAL A 1 165 ? -0.220 -5.099 9.799 1.00 62.53 165 VAL A C 1
ATOM 1237 O O . VAL A 1 165 ? 0.380 -4.568 8.864 1.00 62.53 165 VAL A O 1
ATOM 1240 N N . PHE A 1 166 ? 0.393 -5.421 10.942 1.00 64.25 166 PHE A N 1
ATOM 1241 C CA . PHE A 1 166 ? 1.818 -5.180 11.176 1.00 64.25 166 PHE A CA 1
ATOM 1242 C C . PHE A 1 166 ? 2.715 -6.000 10.229 1.00 64.25 166 PHE A C 1
ATOM 1244 O O . PHE A 1 166 ? 3.627 -5.456 9.599 1.00 64.25 166 PHE A O 1
ATOM 1251 N N . LEU A 1 167 ? 2.426 -7.295 10.060 1.00 62.66 167 LEU A N 1
ATOM 1252 C CA . LEU A 1 167 ? 3.115 -8.165 9.100 1.00 62.66 167 LEU A CA 1
ATOM 1253 C C . LEU A 1 167 ? 2.944 -7.682 7.655 1.00 62.66 167 LEU A C 1
ATOM 1255 O O . LEU A 1 167 ? 3.918 -7.663 6.900 1.00 62.66 167 LEU A O 1
ATOM 1259 N N . ALA A 1 168 ? 1.739 -7.242 7.281 1.00 64.94 168 ALA A N 1
ATOM 1260 C CA . ALA A 1 168 ? 1.460 -6.704 5.955 1.00 64.94 168 ALA A CA 1
ATOM 1261 C C . ALA A 1 168 ? 2.287 -5.437 5.680 1.00 64.94 168 ALA A C 1
ATOM 1263 O O . ALA A 1 168 ? 2.936 -5.356 4.636 1.00 64.94 168 ALA A O 1
ATOM 1264 N N . GLY A 1 169 ? 2.357 -4.501 6.633 1.00 66.06 169 GLY A N 1
ATOM 1265 C CA . GLY A 1 169 ? 3.170 -3.286 6.510 1.00 66.06 169 GLY A CA 1
ATOM 1266 C C . GLY A 1 169 ? 4.665 -3.581 6.348 1.00 66.06 169 GLY A C 1
ATOM 1267 O O . GLY A 1 169 ? 5.317 -3.033 5.458 1.00 66.06 169 GLY A O 1
ATOM 1268 N N . LYS A 1 170 ? 5.205 -4.515 7.141 1.00 67.75 170 LYS A N 1
ATOM 1269 C CA . LYS A 1 170 ? 6.613 -4.925 7.030 1.00 67.75 170 LYS A CA 1
ATOM 1270 C C . LYS A 1 170 ? 6.895 -5.606 5.690 1.00 67.75 170 LYS A C 1
ATOM 1272 O O . LYS A 1 170 ? 7.898 -5.298 5.057 1.00 67.75 170 LYS A O 1
ATOM 1277 N N . SER A 1 171 ? 5.999 -6.476 5.220 1.00 64.94 171 SER A N 1
ATOM 1278 C CA . SER A 1 171 ? 6.139 -7.148 3.919 1.00 64.94 171 SER A CA 1
ATOM 1279 C C . SER A 1 171 ? 6.057 -6.188 2.724 1.00 64.94 171 SER A C 1
ATOM 1281 O O . SER A 1 171 ? 6.752 -6.399 1.734 1.00 64.94 171 SER A O 1
ATOM 1283 N N . LEU A 1 172 ? 5.297 -5.091 2.835 1.00 65.56 172 LEU A N 1
ATOM 1284 C CA . LEU A 1 172 ? 5.239 -4.054 1.803 1.00 65.56 172 LEU A CA 1
ATOM 1285 C C . LEU A 1 172 ? 6.597 -3.358 1.632 1.00 65.56 172 LEU A C 1
ATOM 1287 O O . LEU A 1 172 ? 7.021 -3.113 0.506 1.00 65.56 172 LEU A O 1
ATOM 1291 N N . ALA A 1 173 ? 7.316 -3.098 2.729 1.00 68.44 173 ALA A N 1
ATOM 1292 C CA . ALA A 1 173 ? 8.661 -2.528 2.659 1.00 68.44 173 ALA A CA 1
ATOM 1293 C C . ALA A 1 173 ? 9.623 -3.435 1.868 1.00 68.44 173 ALA A C 1
ATOM 1295 O O . ALA A 1 173 ? 10.372 -2.944 1.027 1.00 68.44 173 ALA A O 1
ATOM 1296 N N . TRP A 1 174 ? 9.536 -4.757 2.055 1.00 68.25 174 TRP A N 1
ATOM 1297 C CA . TRP A 1 174 ? 10.345 -5.737 1.315 1.00 68.25 174 TRP A CA 1
ATOM 1298 C C . TRP A 1 174 ? 10.045 -5.793 -0.186 1.00 68.25 174 TRP A C 1
ATOM 1300 O O . TRP A 1 174 ? 10.905 -6.206 -0.957 1.00 68.25 174 TRP A O 1
ATOM 1310 N N . VAL A 1 175 ? 8.853 -5.370 -0.609 1.00 65.12 175 VAL A N 1
ATOM 1311 C CA . VAL A 1 175 ? 8.477 -5.279 -2.028 1.00 65.12 175 VAL A CA 1
ATOM 1312 C C . VAL A 1 175 ? 8.960 -3.971 -2.656 1.00 65.12 175 VAL A C 1
ATOM 1314 O O . VAL A 1 175 ? 9.362 -3.959 -3.814 1.00 65.12 175 VAL A O 1
ATOM 1317 N N . VAL A 1 176 ? 8.930 -2.871 -1.902 1.00 68.44 176 VAL A N 1
ATOM 1318 C CA . VAL A 1 176 ? 9.273 -1.533 -2.411 1.00 68.44 176 VAL A CA 1
ATOM 1319 C C . VAL A 1 176 ? 10.780 -1.334 -2.538 1.00 68.44 176 VAL A C 1
ATOM 1321 O O . VAL A 1 176 ? 11.237 -0.787 -3.537 1.00 68.44 176 VAL A O 1
ATOM 1324 N N . VAL A 1 177 ? 11.555 -1.769 -1.539 1.00 75.25 177 VAL A N 1
ATOM 1325 C CA . VAL A 1 177 ? 13.021 -1.612 -1.511 1.00 75.25 177 VAL A CA 1
ATOM 1326 C C . VAL A 1 177 ? 13.704 -2.070 -2.812 1.00 75.25 177 VAL A C 1
ATOM 1328 O O . VAL A 1 177 ? 14.537 -1.319 -3.319 1.00 75.25 177 VAL A O 1
ATOM 1331 N N . PRO A 1 178 ? 13.360 -3.227 -3.409 1.00 76.25 178 PRO A N 1
ATOM 1332 C CA . PRO A 1 178 ? 14.001 -3.668 -4.644 1.00 76.25 178 PRO A CA 1
ATOM 1333 C C . PRO A 1 178 ? 13.571 -2.928 -5.919 1.00 76.25 178 PRO A C 1
ATOM 1335 O O . PRO A 1 178 ? 14.225 -3.099 -6.942 1.00 76.25 178 PRO A O 1
ATOM 1338 N N . VAL A 1 179 ? 12.539 -2.077 -5.902 1.00 75.44 179 VAL A N 1
ATOM 1339 C CA . VAL A 1 179 ? 12.122 -1.327 -7.105 1.00 75.44 179 VAL A CA 1
ATOM 1340 C C . VAL A 1 179 ? 13.220 -0.367 -7.571 1.00 75.44 179 VAL A C 1
ATOM 1342 O O . VAL A 1 179 ? 13.495 -0.285 -8.765 1.00 75.44 179 VAL A O 1
ATOM 1345 N N . ALA A 1 180 ? 13.889 0.322 -6.642 1.00 74.31 180 ALA A N 1
ATOM 1346 C CA . ALA A 1 180 ? 14.971 1.248 -6.975 1.00 74.31 180 ALA A CA 1
ATOM 1347 C C . ALA A 1 180 ? 16.137 0.569 -7.730 1.00 74.31 180 ALA A C 1
ATOM 1349 O O . ALA A 1 180 ? 16.473 1.044 -8.814 1.00 74.31 180 ALA A O 1
ATOM 1350 N N . PRO A 1 181 ? 16.727 -0.548 -7.253 1.00 74.12 181 PRO A N 1
ATOM 1351 C CA . PRO A 1 181 ? 17.776 -1.237 -7.999 1.00 74.12 181 PRO A CA 1
ATOM 1352 C C . PRO A 1 181 ? 17.297 -1.838 -9.327 1.00 74.12 181 PRO A C 1
ATOM 1354 O O . PRO A 1 181 ? 18.083 -1.839 -10.270 1.00 74.12 181 PRO A O 1
ATOM 1357 N N . VAL A 1 182 ? 16.030 -2.267 -9.462 1.00 77.25 182 VAL A N 1
ATOM 1358 C CA . VAL A 1 182 ? 15.487 -2.666 -10.780 1.00 77.25 182 VAL A CA 1
ATOM 1359 C C . VAL A 1 182 ? 15.518 -1.492 -11.753 1.00 77.25 182 VAL A C 1
ATOM 1361 O O . VAL A 1 182 ? 15.997 -1.642 -12.873 1.00 77.25 182 VAL A O 1
ATOM 1364 N N . MET A 1 183 ? 15.039 -0.320 -11.329 1.00 76.44 183 MET A N 1
ATOM 1365 C CA . MET A 1 183 ? 15.016 0.871 -12.182 1.00 76.44 183 MET A CA 1
ATOM 1366 C C . MET A 1 183 ? 16.428 1.330 -12.551 1.00 76.44 183 MET A C 1
ATOM 1368 O O . MET A 1 183 ? 16.685 1.625 -13.713 1.00 76.44 183 MET A O 1
ATOM 1372 N N . ILE A 1 184 ? 17.355 1.339 -11.588 1.00 77.62 184 ILE A N 1
ATOM 1373 C CA . ILE A 1 184 ? 18.764 1.681 -11.833 1.00 77.62 184 ILE A CA 1
ATOM 1374 C C . ILE A 1 184 ? 19.386 0.689 -12.818 1.00 77.62 184 ILE A C 1
ATOM 1376 O O . ILE A 1 184 ? 19.988 1.108 -13.801 1.00 77.62 184 ILE A O 1
ATOM 1380 N N . GLY A 1 185 ? 19.202 -0.614 -12.597 1.00 75.38 185 GLY A N 1
ATOM 1381 C CA . GLY A 1 185 ? 19.709 -1.651 -13.491 1.00 75.38 185 GLY A CA 1
ATOM 1382 C C . GLY A 1 185 ? 19.169 -1.505 -14.912 1.00 75.38 185 GLY A C 1
ATOM 1383 O O . GLY A 1 185 ? 19.940 -1.558 -15.864 1.00 75.38 185 GLY A O 1
ATOM 1384 N N . ALA A 1 186 ? 17.869 -1.235 -15.057 1.00 76.44 186 ALA A N 1
ATOM 1385 C CA . ALA A 1 186 ? 17.239 -1.019 -16.356 1.00 76.44 186 ALA A CA 1
ATOM 1386 C C . ALA A 1 186 ? 17.801 0.215 -17.081 1.00 76.44 186 ALA A C 1
ATOM 1388 O O . ALA A 1 186 ? 18.102 0.135 -18.269 1.00 76.44 186 ALA A O 1
ATOM 1389 N N . VAL A 1 187 ? 17.998 1.332 -16.371 1.00 76.56 187 VAL A N 1
ATOM 1390 C CA . VAL A 1 187 ? 18.616 2.545 -16.936 1.00 76.56 187 VAL A CA 1
ATOM 1391 C C . VAL A 1 187 ? 20.061 2.285 -17.361 1.00 76.56 187 VAL A C 1
ATOM 1393 O O . VAL A 1 187 ? 20.455 2.725 -18.435 1.00 76.56 187 VAL A O 1
ATOM 1396 N N . VAL A 1 188 ? 20.840 1.546 -16.566 1.00 75.31 188 VAL A N 1
ATOM 1397 C CA . VAL A 1 188 ? 22.228 1.190 -16.905 1.00 75.31 188 VAL A CA 1
ATOM 1398 C C . VAL A 1 188 ? 22.287 0.315 -18.158 1.00 75.31 188 VAL A C 1
ATOM 1400 O O . VAL A 1 188 ? 23.084 0.598 -19.046 1.00 75.31 188 VAL A O 1
ATOM 1403 N N . VAL A 1 189 ? 21.423 -0.703 -18.270 1.00 74.56 189 VAL A N 1
ATOM 1404 C CA . VAL A 1 189 ? 21.331 -1.539 -19.483 1.00 74.56 189 VAL A CA 1
ATOM 1405 C C . VAL A 1 189 ? 20.973 -0.686 -20.696 1.00 74.56 189 VAL A C 1
ATOM 1407 O O . VAL A 1 189 ? 21.600 -0.813 -21.740 1.00 74.56 189 VAL A O 1
ATOM 1410 N N . LEU A 1 190 ? 20.001 0.213 -20.553 1.00 73.06 190 LEU A N 1
ATOM 1411 C CA . LEU A 1 190 ? 19.579 1.101 -21.632 1.00 73.06 190 LEU A CA 1
ATOM 1412 C C . LEU A 1 190 ? 20.672 2.059 -22.086 1.00 73.06 190 LEU A C 1
ATOM 1414 O O . LEU A 1 190 ? 20.922 2.167 -23.280 1.00 73.06 190 LEU A O 1
ATOM 1418 N N . ALA A 1 191 ? 21.334 2.729 -21.144 1.00 73.50 191 ALA A N 1
ATOM 1419 C CA . ALA A 1 191 ? 22.441 3.626 -21.447 1.00 73.50 191 ALA A CA 1
ATOM 1420 C C . ALA A 1 191 ? 23.599 2.869 -22.112 1.00 73.50 191 ALA A C 1
ATOM 1422 O O . ALA A 1 191 ? 24.238 3.398 -23.013 1.00 73.50 191 ALA A O 1
ATOM 1423 N N . ALA A 1 192 ? 23.840 1.619 -21.705 1.00 77.38 192 ALA A N 1
ATOM 1424 C CA . ALA A 1 192 ? 24.869 0.780 -22.301 1.00 77.38 192 ALA A CA 1
ATOM 1425 C C . ALA A 1 192 ? 24.536 0.335 -23.735 1.00 77.38 192 ALA A C 1
ATOM 1427 O O . ALA A 1 192 ? 25.436 0.198 -24.558 1.00 77.38 192 ALA A O 1
ATOM 1428 N N . LEU A 1 193 ? 23.256 0.094 -24.026 1.00 72.94 193 LEU A N 1
ATOM 1429 C CA . LEU A 1 193 ? 22.784 -0.300 -25.354 1.00 72.94 193 LEU A CA 1
ATOM 1430 C C . LEU A 1 193 ? 22.660 0.888 -26.316 1.00 72.94 193 LEU A C 1
ATOM 1432 O O . LEU A 1 193 ? 22.876 0.706 -27.504 1.00 72.94 193 LEU A O 1
ATOM 1436 N N . ALA A 1 194 ? 22.314 2.076 -25.813 1.00 69.75 194 ALA A N 1
ATOM 1437 C CA . ALA A 1 194 ? 22.165 3.291 -26.617 1.00 69.75 194 ALA A CA 1
ATOM 1438 C C . ALA A 1 194 ? 23.467 4.099 -26.764 1.00 69.75 194 ALA A C 1
ATOM 1440 O O . ALA A 1 194 ? 23.550 4.986 -27.608 1.00 69.75 194 ALA A O 1
ATOM 1441 N N . GLY A 1 195 ? 24.456 3.860 -25.901 1.00 69.81 195 GLY A N 1
ATOM 1442 C CA . GLY A 1 195 ? 25.737 4.553 -25.938 1.00 69.81 195 GLY A CA 1
ATOM 1443 C C . GLY A 1 195 ? 26.656 3.988 -27.015 1.00 69.81 195 GLY A C 1
ATOM 1444 O O . GLY A 1 195 ? 26.886 2.780 -27.068 1.00 69.81 195 GLY A O 1
ATOM 1445 N N . ASP A 1 196 ? 27.235 4.875 -27.820 1.00 65.12 196 ASP A N 1
ATOM 1446 C CA . ASP A 1 196 ? 28.324 4.530 -28.725 1.00 65.12 196 ASP A CA 1
ATOM 1447 C C . ASP A 1 196 ? 29.631 4.411 -27.920 1.00 65.12 196 ASP A C 1
ATOM 1449 O O . ASP A 1 196 ? 30.330 5.389 -27.663 1.00 65.12 196 ASP A O 1
ATOM 1453 N N . PHE A 1 197 ? 29.940 3.203 -27.442 1.00 64.62 197 PHE A N 1
ATOM 1454 C CA . PHE A 1 197 ? 31.219 2.914 -26.777 1.00 64.62 197 PHE A CA 1
ATOM 1455 C C . PHE A 1 197 ? 32.368 2.702 -27.781 1.00 64.62 197 PHE A C 1
ATOM 1457 O O . PHE A 1 197 ? 33.427 2.210 -27.388 1.00 64.62 197 PHE A O 1
ATOM 1464 N N . SER A 1 198 ? 32.195 3.053 -29.064 1.00 57.94 198 SER A N 1
ATOM 1465 C CA . SER A 1 198 ? 33.202 2.795 -30.102 1.00 57.94 198 SER A CA 1
ATOM 1466 C C . SER A 1 198 ? 34.488 3.625 -29.979 1.00 57.94 198 SER A C 1
ATOM 1468 O O . SER A 1 198 ? 35.492 3.244 -30.581 1.00 57.94 198 SER A O 1
ATOM 1470 N N . ASP A 1 199 ? 34.529 4.653 -29.122 1.00 60.97 199 ASP A N 1
ATOM 1471 C CA . ASP A 1 199 ? 35.695 5.528 -28.883 1.00 60.97 199 ASP A CA 1
ATOM 1472 C C . ASP A 1 199 ? 36.845 4.871 -28.070 1.00 60.97 199 ASP A C 1
ATOM 1474 O O . ASP A 1 199 ? 37.465 5.468 -27.190 1.00 60.97 199 ASP A O 1
ATOM 1478 N N . GLY A 1 200 ? 37.177 3.611 -28.368 1.00 69.56 200 GLY A N 1
ATOM 1479 C CA . GLY A 1 200 ? 38.399 2.939 -27.897 1.00 69.56 200 GLY A CA 1
ATOM 1480 C C . GLY A 1 200 ? 38.255 2.089 -26.630 1.00 69.56 200 GLY A C 1
ATOM 1481 O O . GLY A 1 200 ? 39.170 1.337 -26.289 1.00 69.56 200 GLY A O 1
ATOM 1482 N N . ASN A 1 201 ? 37.098 2.115 -25.969 1.00 61.50 201 ASN A N 1
ATOM 1483 C CA . ASN A 1 201 ? 36.771 1.188 -24.887 1.00 61.50 201 ASN A CA 1
ATOM 1484 C C . ASN A 1 201 ? 36.119 -0.061 -25.490 1.00 61.50 201 ASN A C 1
ATOM 1486 O O . ASN A 1 201 ? 34.917 -0.092 -25.719 1.00 61.50 201 ASN A O 1
ATOM 1490 N N . GLY A 1 202 ? 36.928 -1.079 -25.794 1.00 73.38 202 GLY A N 1
ATOM 1491 C CA . GLY A 1 202 ? 36.501 -2.270 -26.537 1.00 73.38 202 GLY A CA 1
ATOM 1492 C C . GLY A 1 202 ? 35.229 -2.974 -26.013 1.00 73.38 202 GLY A C 1
ATOM 1493 O O . GLY A 1 202 ? 34.807 -2.761 -24.873 1.00 73.38 202 GLY A O 1
ATOM 1494 N N . PRO A 1 203 ? 34.651 -3.901 -26.804 1.00 75.44 203 PRO A N 1
ATOM 1495 C CA . PRO A 1 203 ? 33.315 -4.494 -26.597 1.00 75.44 203 PRO A CA 1
ATOM 1496 C C . PRO A 1 203 ? 33.094 -5.139 -25.217 1.00 75.44 203 PRO A C 1
ATOM 1498 O O . PRO A 1 203 ? 31.964 -5.290 -24.753 1.00 75.44 203 PRO A O 1
ATOM 1501 N N . TYR A 1 204 ? 34.176 -5.493 -24.524 1.00 76.00 204 TYR A N 1
ATOM 1502 C CA . TYR A 1 204 ? 34.152 -6.027 -23.166 1.00 76.00 204 TYR A CA 1
ATOM 1503 C C . TYR A 1 204 ? 33.630 -5.032 -22.121 1.00 76.00 204 TYR A C 1
ATOM 1505 O O . TYR A 1 204 ? 32.979 -5.455 -21.166 1.00 76.00 204 TYR A O 1
ATOM 1513 N N . VAL A 1 205 ? 33.873 -3.728 -22.291 1.00 77.19 205 VAL A N 1
ATOM 1514 C CA . VAL A 1 205 ? 33.377 -2.698 -21.362 1.00 77.19 205 VAL A CA 1
ATOM 1515 C C . VAL A 1 205 ? 31.860 -2.594 -21.469 1.00 77.19 205 VAL A C 1
ATOM 1517 O O . VAL A 1 205 ? 31.168 -2.662 -20.455 1.00 77.19 205 VAL A O 1
ATOM 1520 N N . GLN A 1 206 ? 31.330 -2.535 -22.692 1.00 76.31 206 GLN A N 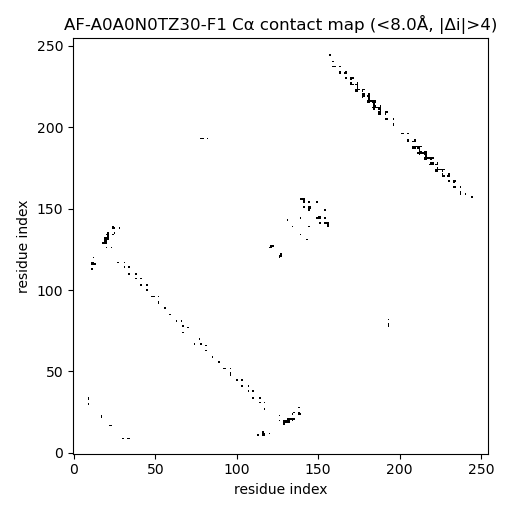1
ATOM 1521 C CA . GLN A 1 206 ? 29.889 -2.496 -22.939 1.00 76.31 206 GLN A CA 1
ATOM 1522 C C . GLN A 1 206 ? 29.195 -3.760 -22.411 1.00 76.31 206 GLN A C 1
ATOM 1524 O O . GLN A 1 206 ? 28.199 -3.663 -21.691 1.00 76.31 206 GLN A O 1
ATOM 1529 N N . LEU A 1 207 ? 29.768 -4.942 -22.670 1.00 76.50 207 LEU A N 1
ATOM 1530 C CA . LEU A 1 207 ? 29.266 -6.207 -22.127 1.00 76.50 207 LEU A CA 1
ATOM 1531 C C . LEU A 1 207 ? 29.268 -6.212 -20.589 1.00 76.50 207 LEU A C 1
ATOM 1533 O O . LEU A 1 207 ? 28.316 -6.692 -19.973 1.00 76.50 207 LEU A O 1
ATOM 1537 N N . GLY A 1 208 ? 30.305 -5.645 -19.966 1.00 77.88 208 GLY A N 1
ATOM 1538 C CA . GLY A 1 208 ? 30.401 -5.498 -18.515 1.00 77.88 208 GLY A CA 1
ATOM 1539 C C . GLY A 1 208 ? 29.307 -4.602 -17.930 1.00 77.88 208 GLY A C 1
ATOM 1540 O O . GLY A 1 208 ? 28.676 -4.977 -16.941 1.00 77.88 208 GLY A O 1
ATOM 1541 N N . VAL A 1 209 ? 29.029 -3.453 -18.555 1.00 78.44 209 VAL A N 1
ATOM 1542 C CA . VAL A 1 209 ? 27.986 -2.515 -18.101 1.00 78.44 209 VAL A CA 1
ATOM 1543 C C . VAL A 1 209 ? 26.587 -3.113 -18.284 1.00 78.44 209 VAL A C 1
ATOM 1545 O O . VAL A 1 209 ? 25.786 -3.087 -17.345 1.00 78.44 209 VAL A O 1
ATOM 1548 N N . VAL A 1 210 ? 26.305 -3.722 -19.443 1.00 79.69 210 VAL A N 1
ATOM 1549 C CA . VAL A 1 210 ? 25.043 -4.445 -19.687 1.00 79.69 210 VAL A CA 1
ATOM 1550 C C . VAL A 1 210 ? 24.872 -5.579 -18.674 1.00 79.69 210 VAL A C 1
ATOM 1552 O O . VAL A 1 210 ? 23.806 -5.718 -18.073 1.00 79.69 210 VAL A O 1
ATOM 1555 N N . GLY A 1 211 ? 25.929 -6.359 -18.428 1.00 76.25 211 GLY A N 1
ATOM 1556 C CA . GLY A 1 211 ? 25.924 -7.444 -17.448 1.00 76.25 211 GLY A CA 1
ATOM 1557 C C . GLY A 1 211 ? 25.621 -6.956 -16.030 1.00 76.25 211 GLY A C 1
ATOM 1558 O O . GLY A 1 211 ? 24.751 -7.513 -15.359 1.00 76.25 211 GLY A O 1
ATOM 1559 N N . ALA A 1 212 ? 26.274 -5.879 -15.586 1.00 77.38 212 ALA A N 1
ATOM 1560 C CA . ALA A 1 212 ? 26.051 -5.291 -14.266 1.00 77.38 212 ALA A CA 1
ATOM 1561 C C . ALA A 1 212 ? 24.610 -4.778 -14.094 1.00 77.38 212 ALA A C 1
ATOM 1563 O O . ALA A 1 212 ? 23.963 -5.062 -13.081 1.00 77.38 212 ALA A O 1
ATOM 1564 N N . GLY A 1 213 ? 24.077 -4.077 -15.099 1.00 75.94 213 GLY A N 1
ATOM 1565 C CA . GLY A 1 213 ? 22.687 -3.623 -15.092 1.00 75.94 213 GLY A CA 1
ATOM 1566 C C . GLY A 1 213 ? 21.689 -4.789 -15.080 1.00 75.94 213 GLY A C 1
ATOM 1567 O O . GLY A 1 213 ? 20.731 -4.777 -14.305 1.00 75.94 213 GLY A O 1
ATOM 1568 N N . GLY A 1 214 ? 21.957 -5.848 -15.850 1.00 74.94 214 GLY A N 1
ATOM 1569 C CA . GLY A 1 214 ? 21.149 -7.069 -15.866 1.00 74.94 214 GLY A CA 1
ATOM 1570 C C . GLY A 1 214 ? 21.100 -7.774 -14.507 1.00 74.94 214 GLY A C 1
ATOM 1571 O O . GLY A 1 214 ? 20.022 -8.159 -14.051 1.00 74.94 214 GLY A O 1
ATOM 1572 N N . VAL A 1 215 ? 22.237 -7.877 -13.810 1.00 78.62 215 VAL A N 1
ATOM 1573 C CA . VAL A 1 215 ? 22.298 -8.450 -12.453 1.00 78.62 215 VAL A CA 1
ATOM 1574 C C . VAL A 1 215 ? 21.427 -7.657 -11.475 1.00 78.62 215 VAL A C 1
ATOM 1576 O O . VAL A 1 215 ? 20.688 -8.263 -10.697 1.00 78.62 215 VAL A O 1
ATOM 1579 N N . LEU A 1 216 ? 21.451 -6.320 -11.534 1.00 74.25 216 LEU A N 1
ATOM 1580 C CA . LEU A 1 216 ? 20.606 -5.469 -10.686 1.00 74.25 216 LEU A CA 1
ATOM 1581 C C . LEU A 1 216 ? 19.109 -5.682 -10.954 1.00 74.25 216 LEU A C 1
ATOM 1583 O O . LEU A 1 216 ? 18.328 -5.798 -10.005 1.00 74.25 216 LEU A O 1
ATOM 1587 N N . VAL A 1 217 ? 18.715 -5.800 -12.227 1.00 76.25 217 VAL A N 1
ATOM 1588 C CA . VAL A 1 217 ? 17.328 -6.102 -12.615 1.00 76.25 217 VAL A CA 1
ATOM 1589 C C . VAL A 1 217 ? 16.900 -7.467 -12.078 1.00 76.25 217 VAL A C 1
ATOM 1591 O O . VAL A 1 217 ? 15.870 -7.566 -11.411 1.00 76.25 217 VAL A O 1
ATOM 1594 N N . VAL A 1 218 ? 17.694 -8.516 -12.307 1.00 74.81 218 VAL A N 1
ATOM 1595 C CA . VAL A 1 218 ? 17.368 -9.883 -11.865 1.00 74.81 218 VAL A CA 1
ATOM 1596 C C . VAL A 1 218 ? 17.288 -9.970 -10.341 1.00 74.81 218 VAL A C 1
ATOM 1598 O O . VAL A 1 218 ? 16.319 -10.514 -9.806 1.00 74.81 218 VAL A O 1
ATOM 1601 N N . ALA A 1 219 ? 18.263 -9.404 -9.625 1.00 75.38 219 ALA A N 1
ATOM 1602 C CA . ALA A 1 219 ? 18.278 -9.399 -8.164 1.00 75.38 219 ALA A CA 1
ATOM 1603 C C . ALA A 1 219 ? 17.071 -8.646 -7.587 1.00 75.38 219 ALA A C 1
ATOM 1605 O O . ALA A 1 219 ? 16.426 -9.118 -6.644 1.00 75.38 219 ALA A O 1
ATOM 1606 N N . GLY A 1 220 ? 16.726 -7.502 -8.180 1.00 76.00 220 GLY A N 1
ATOM 1607 C CA . GLY A 1 220 ? 15.566 -6.725 -7.774 1.00 76.00 220 GLY A CA 1
ATOM 1608 C C . GLY A 1 220 ? 14.243 -7.455 -8.037 1.00 76.00 220 GLY A C 1
ATOM 1609 O O . GLY A 1 220 ? 13.411 -7.559 -7.135 1.00 76.00 220 GLY A O 1
ATOM 1610 N N . LEU A 1 221 ? 14.067 -8.070 -9.211 1.00 75.75 221 LEU A N 1
ATOM 1611 C CA . LEU A 1 221 ? 12.888 -8.893 -9.514 1.00 75.75 221 LEU A CA 1
ATOM 1612 C C . LEU A 1 221 ? 12.763 -10.099 -8.572 1.00 75.75 221 LEU A C 1
ATOM 1614 O O . LEU A 1 221 ? 11.668 -10.406 -8.095 1.00 75.75 221 LEU A O 1
ATOM 1618 N N . TRP A 1 222 ? 13.877 -10.758 -8.243 1.00 78.31 222 TRP A N 1
ATOM 1619 C CA . TRP A 1 222 ? 13.890 -11.860 -7.281 1.00 78.31 222 TRP A CA 1
ATOM 1620 C C . TRP A 1 222 ? 13.445 -11.416 -5.882 1.00 78.31 222 TRP A C 1
ATOM 1622 O O . TRP A 1 222 ? 12.626 -12.086 -5.242 1.00 78.31 222 TRP A O 1
ATOM 1632 N N . ALA A 1 223 ? 13.929 -10.263 -5.417 1.00 74.12 223 ALA A N 1
ATOM 1633 C CA . ALA A 1 223 ? 13.524 -9.683 -4.143 1.00 74.12 223 ALA A CA 1
ATOM 1634 C C . ALA A 1 223 ? 12.033 -9.296 -4.130 1.00 74.12 223 ALA A C 1
ATOM 1636 O O . ALA A 1 223 ? 11.341 -9.608 -3.157 1.00 74.12 223 ALA A O 1
ATOM 1637 N N . ILE A 1 224 ? 11.507 -8.727 -5.225 1.00 75.62 224 ILE A N 1
ATOM 1638 C CA . ILE A 1 224 ? 10.063 -8.481 -5.396 1.00 75.62 224 ILE A CA 1
ATOM 1639 C C . ILE A 1 224 ? 9.289 -9.799 -5.273 1.00 75.62 224 ILE A C 1
ATOM 1641 O O . ILE A 1 224 ? 8.343 -9.885 -4.488 1.00 75.62 224 ILE A O 1
ATOM 1645 N N . GLY A 1 225 ? 9.716 -10.851 -5.980 1.00 72.81 225 GLY A N 1
ATOM 1646 C CA . GLY A 1 225 ? 9.083 -12.171 -5.932 1.00 72.81 225 GLY A CA 1
ATOM 1647 C C . GLY A 1 225 ? 9.053 -12.771 -4.523 1.00 72.81 225 GLY A C 1
ATOM 1648 O O . GLY A 1 225 ? 8.018 -13.280 -4.078 1.00 72.81 225 GLY A O 1
ATOM 1649 N N . LYS A 1 226 ? 10.153 -12.656 -3.767 1.00 76.19 226 LYS A N 1
ATOM 1650 C CA . LYS A 1 226 ? 10.180 -13.060 -2.351 1.00 76.19 226 LYS A CA 1
ATOM 1651 C C . LYS A 1 226 ? 9.237 -12.225 -1.489 1.00 76.19 226 LYS A C 1
ATOM 1653 O O . LYS A 1 226 ? 8.516 -12.800 -0.671 1.00 76.19 226 LYS A O 1
ATOM 1658 N N . GLY A 1 227 ? 9.207 -10.908 -1.688 1.00 75.75 227 GLY A N 1
ATOM 1659 C CA . GLY A 1 227 ? 8.290 -10.005 -0.994 1.00 75.75 227 GLY A CA 1
ATOM 1660 C C . GLY A 1 227 ? 6.827 -10.395 -1.215 1.00 75.75 227 GLY A C 1
ATOM 1661 O O . GLY A 1 227 ? 6.089 -10.581 -0.247 1.00 75.75 227 GLY A O 1
ATOM 1662 N N . VAL A 1 228 ? 6.435 -10.641 -2.472 1.00 74.00 228 VAL A N 1
ATOM 1663 C CA . VAL A 1 228 ? 5.092 -11.120 -2.846 1.00 74.00 228 VAL A CA 1
ATOM 1664 C C . VAL A 1 228 ? 4.771 -12.449 -2.172 1.00 74.00 228 VAL A C 1
ATOM 1666 O O . VAL A 1 228 ? 3.698 -12.596 -1.589 1.00 74.00 228 VAL A O 1
ATOM 1669 N N . ARG A 1 229 ? 5.690 -13.422 -2.203 1.00 74.75 229 ARG A N 1
ATOM 1670 C CA . ARG A 1 229 ? 5.469 -14.740 -1.590 1.00 74.75 229 ARG A CA 1
ATOM 1671 C C . ARG A 1 229 ? 5.243 -14.638 -0.082 1.00 74.75 229 ARG A C 1
ATOM 1673 O O . ARG A 1 229 ? 4.320 -15.274 0.430 1.00 74.75 229 ARG A O 1
ATOM 1680 N N . HIS A 1 230 ? 6.050 -13.846 0.624 1.00 75.12 230 HIS A N 1
ATOM 1681 C CA . HIS A 1 230 ? 5.868 -13.632 2.062 1.00 75.12 230 HIS A CA 1
ATOM 1682 C C . HIS A 1 230 ? 4.552 -12.931 2.372 1.00 75.12 230 HIS A C 1
ATOM 1684 O O . HIS A 1 230 ? 3.836 -13.333 3.288 1.00 75.12 230 HIS A O 1
ATOM 1690 N N . TYR A 1 231 ? 4.216 -11.927 1.573 1.00 72.00 231 TYR A N 1
ATOM 1691 C CA . TYR A 1 231 ? 2.972 -11.195 1.692 1.00 72.00 231 TYR A CA 1
ATOM 1692 C C . TYR A 1 231 ? 1.742 -12.103 1.463 1.00 72.00 231 TYR A C 1
ATOM 1694 O O . TYR A 1 231 ? 0.827 -12.120 2.285 1.00 72.00 231 TYR A O 1
ATOM 1702 N N . MET A 1 232 ? 1.743 -12.949 0.424 1.00 74.31 232 MET A N 1
ATOM 1703 C CA . MET A 1 232 ? 0.674 -13.933 0.186 1.00 74.31 232 MET A CA 1
ATOM 1704 C C . MET A 1 232 ? 0.575 -14.985 1.294 1.00 74.31 232 MET A C 1
ATOM 1706 O O . MET A 1 232 ? -0.520 -15.432 1.631 1.00 74.31 232 MET A O 1
ATOM 1710 N N . TRP A 1 233 ? 1.708 -15.419 1.852 1.00 81.69 233 TRP A N 1
ATOM 1711 C CA . TRP A 1 233 ? 1.710 -16.324 2.998 1.00 81.69 233 TRP A CA 1
ATOM 1712 C C . TRP A 1 233 ? 1.058 -15.669 4.221 1.00 81.69 233 TRP A C 1
ATOM 1714 O O . TRP A 1 233 ? 0.129 -16.249 4.777 1.00 81.69 233 TRP A O 1
ATOM 1724 N N . ALA A 1 234 ? 1.445 -14.435 4.557 1.00 75.00 234 ALA A N 1
ATOM 1725 C CA . ALA A 1 234 ? 0.844 -13.687 5.659 1.00 75.00 234 ALA A CA 1
ATOM 1726 C C . ALA A 1 234 ? -0.667 -13.483 5.454 1.00 75.00 234 ALA A C 1
ATOM 1728 O O . ALA A 1 234 ? -1.440 -13.580 6.404 1.00 75.00 234 ALA A O 1
ATOM 1729 N N . LEU A 1 235 ? -1.110 -13.267 4.210 1.00 70.69 235 LEU A N 1
ATOM 1730 C CA . LEU A 1 235 ? -2.531 -13.129 3.887 1.00 70.69 235 LEU A CA 1
ATOM 1731 C C . LEU A 1 235 ? -3.318 -14.443 4.023 1.00 70.69 235 LEU A C 1
ATOM 1733 O O . LEU A 1 235 ? -4.482 -14.432 4.420 1.00 70.69 235 LEU A O 1
ATOM 1737 N N . ARG A 1 236 ? -2.711 -15.582 3.674 1.00 75.81 236 ARG A N 1
ATOM 1738 C CA . ARG A 1 236 ? -3.345 -16.898 3.854 1.00 75.81 236 ARG A CA 1
ATOM 1739 C C . ARG A 1 236 ? -3.477 -17.244 5.328 1.00 75.81 236 ARG A C 1
ATOM 1741 O O . ARG A 1 236 ? -4.561 -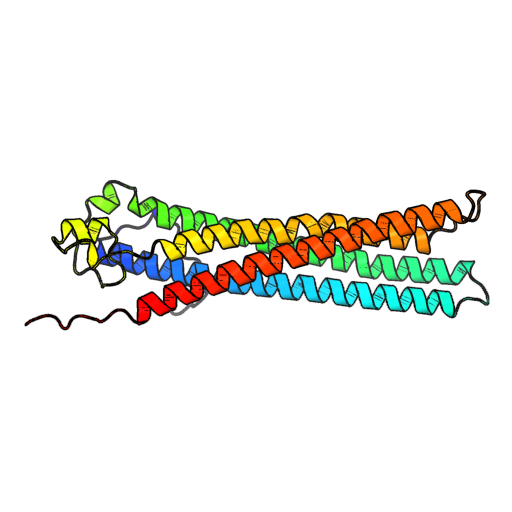17.633 5.746 1.00 75.81 236 ARG A O 1
ATOM 1748 N N . GLU A 1 237 ? -2.418 -17.017 6.098 1.00 76.62 237 GLU A N 1
ATOM 1749 C CA . GLU A 1 237 ? -2.427 -17.195 7.551 1.00 76.62 237 GLU A CA 1
ATOM 1750 C C . GLU A 1 237 ? -3.471 -16.280 8.207 1.00 76.62 237 GLU A C 1
ATOM 1752 O O . GLU A 1 237 ? -4.242 -16.713 9.062 1.00 76.62 237 GLU A O 1
ATOM 1757 N N . ALA A 1 238 ? -3.579 -15.034 7.729 1.00 68.06 238 ALA A N 1
ATOM 1758 C CA . ALA A 1 238 ? -4.627 -14.113 8.151 1.00 68.06 238 ALA A CA 1
ATOM 1759 C C . ALA A 1 238 ? -6.025 -14.683 7.956 1.00 68.06 238 ALA A C 1
ATOM 1761 O O . ALA A 1 238 ? -6.861 -14.659 8.858 1.00 68.06 238 ALA A O 1
ATOM 1762 N N . ARG A 1 239 ? -6.281 -15.174 6.745 1.00 68.94 239 ARG A N 1
ATOM 1763 C CA . ARG A 1 239 ? -7.589 -15.677 6.355 1.00 68.94 239 ARG A CA 1
ATOM 1764 C C . ARG A 1 239 ? -7.949 -16.954 7.107 1.00 68.94 239 ARG A C 1
ATOM 1766 O O . ARG A 1 239 ? -9.102 -17.074 7.502 1.00 68.94 239 ARG A O 1
ATOM 1773 N N . ALA A 1 240 ? -6.985 -17.853 7.317 1.00 69.75 240 ALA A N 1
ATOM 1774 C CA . ALA A 1 240 ? -7.176 -19.091 8.070 1.00 69.75 240 ALA A CA 1
ATOM 1775 C C . ALA A 1 240 ? -7.656 -18.801 9.500 1.00 69.75 240 ALA A C 1
ATOM 1777 O O . ALA A 1 240 ? -8.689 -19.315 9.926 1.00 69.75 240 ALA A O 1
ATOM 1778 N N . ARG A 1 241 ? -7.003 -17.859 10.188 1.00 68.38 241 ARG A N 1
ATOM 1779 C CA . ARG A 1 241 ? -7.402 -17.464 11.547 1.00 68.38 241 ARG A CA 1
ATOM 1780 C C . ARG A 1 241 ? -8.771 -16.787 11.592 1.00 68.38 241 ARG A C 1
ATOM 1782 O O . ARG A 1 241 ? -9.577 -17.086 12.461 1.00 68.38 241 ARG A O 1
ATOM 1789 N N . VAL A 1 242 ? -9.092 -15.945 10.607 1.00 63.00 242 VAL A N 1
ATOM 1790 C CA . VAL A 1 242 ? -10.436 -15.342 10.500 1.00 63.00 242 VAL A CA 1
ATOM 1791 C C . VAL A 1 242 ? -11.518 -16.388 10.183 1.00 63.00 242 VAL A C 1
ATOM 1793 O O . VAL A 1 242 ? -12.669 -16.217 10.580 1.00 63.00 242 VAL A O 1
ATOM 1796 N N . SER A 1 243 ? -11.205 -17.469 9.461 1.00 65.69 243 SER A N 1
ATOM 1797 C CA . SER A 1 243 ? -12.170 -18.561 9.264 1.00 65.69 243 SER A CA 1
ATOM 1798 C C . SER A 1 243 ? -12.382 -19.396 10.524 1.00 65.69 243 SER A C 1
ATOM 1800 O O . SER A 1 243 ? -13.521 -19.773 10.788 1.00 65.69 243 SER A O 1
ATOM 1802 N N . GLU A 1 244 ? -11.336 -19.622 11.321 1.00 66.25 244 GLU A N 1
ATOM 1803 C CA . GLU A 1 244 ? -11.453 -20.271 12.633 1.00 66.25 244 GLU A CA 1
ATOM 1804 C C . GLU A 1 244 ? -12.340 -19.446 13.580 1.00 66.25 244 GLU A C 1
ATOM 1806 O O . GLU A 1 244 ? -13.195 -20.010 14.258 1.00 66.25 244 GLU A O 1
ATOM 1811 N N . GLU A 1 245 ? -12.239 -18.110 13.538 1.00 59.53 245 GLU A N 1
ATOM 1812 C CA . GLU A 1 245 ? -13.127 -17.203 14.288 1.00 59.53 245 GLU A CA 1
ATOM 1813 C C . GLU A 1 245 ? -14.609 -17.393 13.922 1.00 59.53 245 GLU A C 1
ATOM 1815 O O . GLU A 1 245 ? -15.475 -17.357 14.793 1.00 59.53 245 GLU A O 1
ATOM 1820 N N . LYS A 1 246 ? -14.928 -17.603 12.637 1.00 59.44 246 LYS A N 1
ATOM 1821 C CA . LYS A 1 246 ? -16.318 -17.795 12.181 1.00 59.44 246 LYS A CA 1
ATOM 1822 C C . LYS A 1 246 ? -16.888 -19.165 12.533 1.00 59.44 246 LYS A C 1
ATOM 1824 O O . LYS A 1 246 ? -18.106 -19.307 12.581 1.00 59.44 246 LYS A O 1
ATOM 1829 N N . ALA A 1 247 ? -16.027 -20.159 12.725 1.00 63.59 247 ALA A N 1
ATOM 1830 C CA . ALA A 1 247 ? -16.425 -21.513 13.089 1.00 63.59 247 ALA A CA 1
ATOM 1831 C C . ALA A 1 247 ? -16.652 -21.676 14.602 1.00 63.59 247 ALA A C 1
ATOM 1833 O O . ALA A 1 247 ? -17.028 -22.762 15.041 1.00 63.59 247 ALA A O 1
ATOM 1834 N N . TRP A 1 248 ? -16.431 -20.623 15.399 1.00 52.53 248 TRP A N 1
ATOM 1835 C CA . TRP A 1 248 ? -16.617 -20.699 16.840 1.00 52.53 248 TRP A CA 1
ATOM 1836 C C . TRP A 1 248 ? -18.096 -20.939 17.180 1.00 52.53 248 TRP A C 1
ATOM 1838 O O . TRP A 1 248 ? -18.955 -20.159 16.752 1.00 52.53 248 TRP A O 1
ATOM 1848 N N . PRO A 1 249 ? -18.426 -22.004 17.933 1.00 57.00 249 PRO A N 1
ATOM 1849 C CA . PRO A 1 249 ? -19.799 -22.272 18.316 1.00 57.00 249 PRO A CA 1
ATOM 1850 C C . PRO A 1 249 ? -20.302 -21.121 19.187 1.00 57.00 249 PRO A C 1
ATOM 1852 O O . PRO A 1 249 ? -19.780 -20.857 20.270 1.00 57.00 249 PRO A O 1
ATOM 1855 N N . VAL A 1 250 ? -21.335 -20.426 18.709 1.00 57.97 250 VAL A N 1
ATOM 1856 C CA . VAL A 1 250 ? -22.092 -19.494 19.541 1.00 57.97 250 VAL A CA 1
ATOM 1857 C C . VAL A 1 250 ? -22.864 -20.354 20.526 1.00 57.97 250 VAL A C 1
ATOM 1859 O O . VAL A 1 250 ? -23.889 -20.936 20.172 1.00 57.97 250 VAL A O 1
ATOM 1862 N N . THR A 1 251 ? -22.349 -20.496 21.746 1.00 62.22 251 THR A N 1
ATOM 1863 C CA . THR A 1 251 ? -23.068 -21.199 22.806 1.00 62.22 251 THR A CA 1
ATOM 1864 C C . THR A 1 251 ? -24.414 -20.493 22.982 1.00 62.22 251 THR A C 1
ATOM 1866 O O . THR A 1 251 ? -24.419 -19.296 23.292 1.00 62.22 251 THR A O 1
ATOM 1869 N N . PRO A 1 252 ? -25.559 -21.160 22.741 1.00 59.03 252 PRO A N 1
ATOM 1870 C CA . PRO A 1 252 ? -26.850 -20.522 22.921 1.00 59.03 252 PRO A CA 1
ATOM 1871 C C . PRO A 1 252 ? -26.952 -20.091 24.382 1.00 59.03 252 PRO A C 1
ATOM 1873 O O . PRO A 1 252 ? -26.739 -20.896 25.291 1.00 59.03 252 PRO A O 1
ATOM 1876 N N . ALA A 1 253 ? -27.213 -18.801 24.598 1.00 54.22 253 ALA A N 1
ATOM 1877 C CA . ALA A 1 253 ? -27.384 -18.254 25.933 1.00 54.22 253 ALA A CA 1
ATOM 1878 C C . ALA A 1 253 ? -28.467 -19.070 26.649 1.00 54.22 253 ALA A C 1
ATOM 1880 O O . ALA A 1 253 ? -29.607 -19.127 26.179 1.00 54.22 253 ALA A O 1
ATOM 1881 N N . ARG A 1 254 ? -28.102 -19.736 27.754 1.00 56.91 254 ARG A N 1
ATOM 1882 C CA . ARG A 1 254 ? -29.091 -20.328 28.660 1.00 56.91 254 ARG A CA 1
ATOM 1883 C C . ARG A 1 254 ? -29.975 -19.180 29.145 1.00 56.91 254 ARG A C 1
ATOM 1885 O O . ARG A 1 254 ? -29.472 -18.279 29.812 1.00 56.91 254 ARG A O 1
ATOM 1892 N N . ARG A 1 255 ? -31.232 -19.193 28.702 1.00 57.56 255 ARG A N 1
ATOM 1893 C CA . ARG A 1 255 ? -32.297 -18.339 29.232 1.00 57.56 255 ARG A CA 1
ATOM 1894 C C . ARG A 1 255 ? -32.687 -18.805 30.623 1.00 57.56 255 ARG A C 1
ATOM 1896 O O . ARG A 1 255 ? -32.614 -20.035 30.852 1.00 57.56 255 ARG A O 1
#

Secondary structure (DSSP, 8-state):
-------PPPPPGGG---SSHHHHHHHHHHHHHHHHHHHHHHHHHHHHHHHHHHHHHHHHHHHHHHHHHH-TT-HHHHHHHHHHHHHHHHHHHHHHHHHHHHHHHHHHHHHHHHHHHHHHGGGSHHHHHS---SPPTTS--HHHHHHTT--GGG----THHHHHHHHHHHHHHHHHTTHHHHHHHHHHHHHHHHS-TTTT--HHHHHHHHHHHHHHHHHHHHHHHHHHHHHHHHHHHHHHHHHHHHTS--PPP--

pLDDT: mean 70.38, std 10.73, range [36.22, 93.19]

Mean predicted aligned error: 11.77 Å

Solvent-accessible surface area (backbone atoms only — not comparable to full-atom values): 14337 Å² total; per-residue (Å²): 137,84,94,75,89,65,92,70,74,73,73,71,64,88,81,61,84,66,92,29,34,26,55,48,46,50,55,48,49,54,42,51,52,51,51,50,55,50,51,51,53,52,48,53,53,49,51,53,51,52,52,51,52,52,52,54,50,51,54,51,52,51,50,51,54,50,49,58,71,70,35,84,84,62,60,75,67,58,50,53,53,51,51,51,52,48,47,68,51,48,52,57,52,52,50,51,50,50,54,51,47,52,52,49,51,54,52,48,52,52,51,48,51,50,50,50,52,65,57,48,44,78,72,36,67,71,62,64,68,37,51,58,66,83,54,56,85,86,66,55,48,59,67,52,39,55,72,69,72,50,64,70,88,83,45,80,58,74,58,61,62,59,54,43,54,53,50,47,56,56,30,49,50,48,35,53,64,26,48,57,45,24,54,51,11,50,52,40,28,46,51,42,71,71,47,84,55,78,89,75,54,56,74,66,56,47,52,48,43,33,49,53,13,47,51,32,29,51,54,16,51,50,40,30,52,51,19,50,53,53,40,53,49,52,53,49,56,46,49,53,54,55,49,55,62,71,66,55,81,78,74,77,78,86,124

Foldseek 3Di:
DDPDDDPDQLDQCVPDDDQFLQRLLVSLVVNVVSLVVVLVVLVVVLVVLVVVLVVVLVVLVVVLVVQVVVVVPPPDPSLVVSLVVSCVPNVVSVVVSVVSVVVSVVVNVVSVVSNVSSVCLVVDVVSVPGHHPPHDPPSQDLVNCVVVVHDSVLNPDDCLVVVLVVQLVVLVCLQPVLVVLLVVLSVQLVCLVSDDPVPPPDPVVSVVSNVVSVVSNVVSVVSNVVSVVSNVVSVVVSVVVVVVVVPRDPPPPDD

Radius of gyration: 26.84 Å; Cα contacts (8 Å, |Δi|>4): 158; chains: 1; bounding box: 71×38×78 Å